Protein AF-I3Y8H4-F1 (afdb_monomer)

Foldseek 3Di:
DDDDDDDDPPDDPPPDDDDQLADPVLLVVLVVVCVVPVPDDLVRSQVVSCVVPVRRDDSVSSVVSCVVSVNDNDDDPPDPPPVVPPPLPQFLDDPQQDDDPPVAPDPLAHGPVLCVQLVVLQDDDDDPDDDDPDDSSLLVSQVSVCVVVVDDLCPRDPVGDRSVVSVVSVVVCVVVCSVVVSVLRVQLSRQVSNVHHSDDPDDDDDFDFDADDPVDDPWDQDPVVRHTGDGDPDPDPDDDDDDDDDDDDDDDDDDDDDDDDDD

InterPro domains:
  IPR009057 Homedomain-like superfamily [SSF46689] (15-70)
  IPR025161 Insertion element IS402-like domain [PF13340] (110-183)
  IPR036388 Winged helix-like DNA-binding domain superfamily [G3DSA:1.10.10.10] (13-88)

pLDDT: mean 70.43, std 20.47, range [27.31, 94.44]

Mean predicted aligned error: 20.39 Å

Nearest PDB structures (foldseek):
  1mdm-assembly1_A  TM=7.972E-01  e=1.289E+00  Homo sapiens
  1wgf-assembly1_A  TM=4.468E-01  e=1.152E+00  Mus musculus
  2co9-assembly1_A  TM=2.989E-01  e=6.970E+00  Mus musculus

Secondary structure (DSSP, 8-state):
----------S------SPPSS-HHHHHHHHHHHHH-TT--HHHHHHHHHHHH-----HHHHHHHHHHTT---PPPS---------PPPSS---GGGS--TTT-SSTTSPPHHHHHHHHHHH-----SSPPPSS-HHHHHHHHHHHHHH---GGG--TTSSPHHHHHHHHHHHHHTTHHHHHHHHHHHHHHHHTT--SS-S-----PPEEEPPTT--S-EEETTTTEEEEEPPPS---PPPP-----------------PPP-

Sequence (263 aa):
MYTSLQLSWCALMSKAGRPPKIHEAEQAVLRQIVTDRPTSTLSEIARELAARTGIEAHEATIRKSLREAGVTRLRGESGLEAQARATPRRYGYTDAHRRHDPDQSYPSCLTDAEWDLVAALFEMPGGRGQPPRVSRRSILEACCYVVRTGCAWRMLPHDFAPWQNVYKTFRRWSAAGKFEQMHDRLRGQWREREGREIAPTAAVLDAQSTRGSPQGGPSGFDAGKQVKGAQAQPGGRYLGVRVGGERGRGQSSGPRCRLGRRR

Structure (mmCIF, N/CA/C/O backbone):
data_AF-I3Y8H4-F1
#
_entry.id   AF-I3Y8H4-F1
#
loop_
_atom_site.group_PDB
_atom_site.id
_atom_site.type_symbol
_atom_site.label_atom_id
_atom_site.label_alt_id
_atom_site.label_comp_id
_atom_site.label_asym_id
_atom_site.label_entity_id
_atom_site.label_seq_id
_atom_site.pdbx_PDB_ins_code
_atom_site.Cartn_x
_atom_site.Cartn_y
_atom_site.Cartn_z
_atom_site.occupancy
_atom_site.B_iso_or_equiv
_atom_site.auth_seq_id
_atom_site.auth_comp_id
_atom_site.auth_asym_id
_atom_site.auth_atom_id
_atom_site.pdbx_PDB_model_num
ATOM 1 N N . MET A 1 1 ? -27.863 -60.086 33.616 1.00 36.88 1 MET A N 1
ATOM 2 C CA . MET A 1 1 ? -26.661 -59.949 32.762 1.00 36.88 1 MET A CA 1
ATOM 3 C C . MET A 1 1 ? -27.007 -58.902 31.706 1.00 36.88 1 MET A C 1
ATOM 5 O O . MET A 1 1 ? -27.858 -59.187 30.886 1.00 36.88 1 MET A O 1
ATOM 9 N N . TYR A 1 2 ? -26.831 -57.610 31.990 1.00 34.91 2 TYR A N 1
ATOM 10 C CA . TYR A 1 2 ? -25.668 -56.759 31.667 1.00 34.91 2 TYR A CA 1
ATOM 11 C C . TYR A 1 2 ? -25.279 -56.711 30.179 1.00 34.91 2 TYR A C 1
ATOM 13 O O . TYR A 1 2 ? -25.087 -57.752 29.563 1.00 34.91 2 TYR A O 1
ATOM 21 N N . THR A 1 3 ? -25.043 -55.477 29.707 1.00 37.41 3 THR A N 1
ATOM 22 C CA . THR A 1 3 ? -24.582 -55.010 28.375 1.00 37.41 3 THR A CA 1
ATOM 23 C C . THR A 1 3 ? -25.706 -54.901 27.325 1.00 37.41 3 THR A C 1
ATOM 25 O O . THR A 1 3 ? -26.512 -55.805 27.204 1.00 37.41 3 THR A O 1
ATOM 28 N N . SER A 1 4 ? -25.906 -53.813 26.573 1.00 41.31 4 SER A N 1
ATOM 29 C CA . SER A 1 4 ? -24.994 -52.744 26.166 1.00 41.31 4 SER A CA 1
ATOM 30 C C . SER A 1 4 ? -25.729 -51.409 25.948 1.00 41.31 4 SER A C 1
ATOM 32 O O . SER A 1 4 ? -26.805 -51.354 25.362 1.00 41.31 4 SER A O 1
ATOM 34 N N . LEU A 1 5 ? -25.087 -50.344 26.424 1.00 41.66 5 LEU A N 1
ATOM 35 C CA . LEU A 1 5 ? -25.323 -48.925 26.154 1.00 41.66 5 LEU A CA 1
ATOM 36 C C . LEU A 1 5 ? -25.027 -48.549 24.685 1.00 41.66 5 LEU A C 1
ATOM 38 O O . LEU A 1 5 ? -24.349 -49.303 23.988 1.00 41.66 5 LEU A O 1
ATOM 42 N N . GLN A 1 6 ? -25.378 -47.290 24.348 1.00 37.12 6 GLN A N 1
ATOM 43 C CA . GLN A 1 6 ? -24.697 -46.393 23.384 1.00 37.12 6 GLN A CA 1
ATOM 44 C C . GLN A 1 6 ? -25.052 -46.611 21.890 1.00 37.12 6 GLN A C 1
ATOM 46 O O . GLN A 1 6 ? -24.882 -47.696 21.368 1.00 37.12 6 GLN A O 1
ATOM 51 N N . LEU A 1 7 ? -25.553 -45.655 21.090 1.00 37.88 7 LEU A N 1
ATOM 52 C CA . LEU A 1 7 ? -25.312 -44.210 20.992 1.00 37.88 7 LEU A CA 1
ATOM 53 C C . LEU A 1 7 ? -26.429 -43.525 20.177 1.00 37.88 7 LEU A C 1
ATOM 55 O O . LEU A 1 7 ? -26.681 -43.916 19.044 1.00 37.88 7 LEU A O 1
ATOM 59 N N . SER A 1 8 ? -26.993 -42.428 20.686 1.00 35.03 8 SER A N 1
ATOM 60 C CA . SER A 1 8 ? -27.277 -41.239 19.862 1.00 35.03 8 SER A CA 1
ATOM 61 C C . SER A 1 8 ? -27.473 -40.035 20.785 1.00 35.03 8 SER A C 1
ATOM 63 O O . SER A 1 8 ? -28.574 -39.561 21.043 1.00 35.03 8 SER A O 1
ATOM 65 N N . TRP A 1 9 ? -26.362 -39.602 21.380 1.00 34.62 9 TRP A N 1
ATOM 66 C CA . TRP A 1 9 ? -26.269 -38.409 22.221 1.00 34.62 9 TRP A CA 1
ATOM 67 C C . TRP A 1 9 ? -25.268 -37.459 21.554 1.00 34.62 9 TRP A C 1
ATOM 69 O O . TRP A 1 9 ? -24.146 -37.278 22.008 1.00 34.62 9 TRP A O 1
ATOM 79 N N . CYS A 1 10 ? -25.653 -36.918 20.398 1.00 33.41 10 CYS 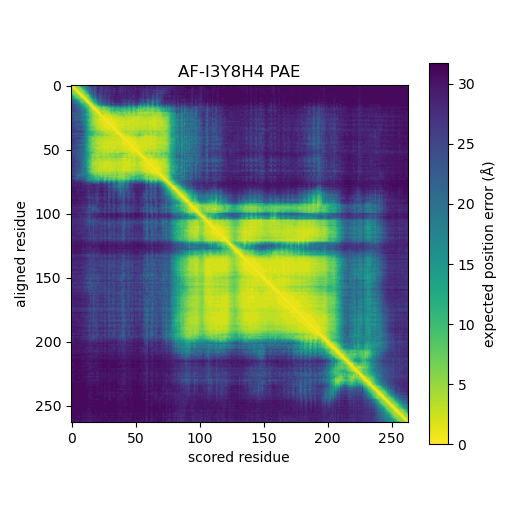A N 1
ATOM 80 C CA . CYS A 1 10 ? -24.921 -35.856 19.700 1.00 33.41 10 CYS A CA 1
ATOM 81 C C . CYS A 1 10 ? -25.870 -34.706 19.334 1.00 33.41 10 CYS A C 1
ATOM 83 O O . CYS A 1 10 ? -25.870 -34.203 18.215 1.00 33.41 10 CYS A O 1
ATOM 85 N N . ALA A 1 11 ? -26.688 -34.275 20.296 1.00 37.81 11 ALA A N 1
ATOM 86 C CA . ALA A 1 11 ? -27.376 -32.994 20.218 1.00 37.81 11 ALA A CA 1
ATOM 87 C C . ALA A 1 11 ? -26.480 -31.910 20.841 1.00 37.81 11 ALA A C 1
ATOM 89 O O . ALA A 1 11 ? -26.180 -31.954 22.030 1.00 37.81 11 ALA A O 1
ATOM 90 N N . LEU A 1 12 ? -26.020 -30.984 19.995 1.00 40.19 12 LEU A N 1
ATOM 91 C CA . LEU A 1 12 ? -25.537 -29.632 20.298 1.00 40.19 12 LEU A CA 1
ATOM 92 C C . LEU A 1 12 ? -24.974 -29.392 21.715 1.00 40.19 12 LEU A C 1
ATOM 94 O O . LEU A 1 12 ? -25.652 -28.867 22.597 1.00 40.19 12 LEU A O 1
ATOM 98 N N . MET A 1 13 ? -23.674 -29.621 21.902 1.00 35.41 13 MET A N 1
ATOM 99 C CA . MET A 1 13 ? -22.945 -28.987 23.003 1.00 35.41 13 MET A CA 1
ATOM 100 C C . MET A 1 13 ? -22.652 -27.523 22.650 1.00 35.41 13 MET A C 1
ATOM 102 O O . MET A 1 13 ? -21.548 -27.168 22.233 1.00 35.41 13 MET A O 1
ATOM 106 N N . SER A 1 14 ? -23.641 -26.644 22.816 1.00 45.19 14 SER A N 1
ATOM 107 C CA . SER A 1 14 ? -23.369 -25.219 23.020 1.00 45.19 14 SER A CA 1
ATOM 108 C C . SER A 1 14 ? -22.410 -25.096 24.204 1.00 45.19 14 SER A C 1
ATOM 110 O O . SER A 1 14 ? -22.704 -25.615 25.278 1.00 45.19 14 SER A O 1
ATOM 112 N N . LYS A 1 15 ? -21.244 -24.466 24.000 1.00 43.62 15 LYS A N 1
ATOM 113 C CA . LYS A 1 15 ? -20.215 -24.247 25.031 1.00 43.62 15 LYS A CA 1
ATOM 114 C C . LYS A 1 15 ? -20.832 -23.524 26.233 1.00 43.62 15 LYS A C 1
ATOM 116 O O . LYS A 1 15 ? -20.876 -22.296 26.267 1.00 43.62 15 LYS A O 1
ATOM 121 N N . ALA A 1 16 ? -21.322 -24.278 27.208 1.00 48.75 16 ALA A N 1
ATOM 122 C CA . ALA A 1 16 ? -21.827 -23.731 28.450 1.00 48.75 16 ALA A CA 1
ATOM 123 C C . ALA A 1 16 ? -20.619 -23.276 29.275 1.00 48.75 16 ALA A C 1
ATOM 125 O O . ALA A 1 16 ? -19.775 -24.081 29.665 1.00 48.75 16 ALA A O 1
ATOM 126 N N . GLY A 1 17 ? -20.495 -21.964 29.485 1.00 63.09 17 GLY A N 1
ATOM 127 C CA . GLY A 1 17 ? -19.575 -21.419 30.482 1.00 63.09 17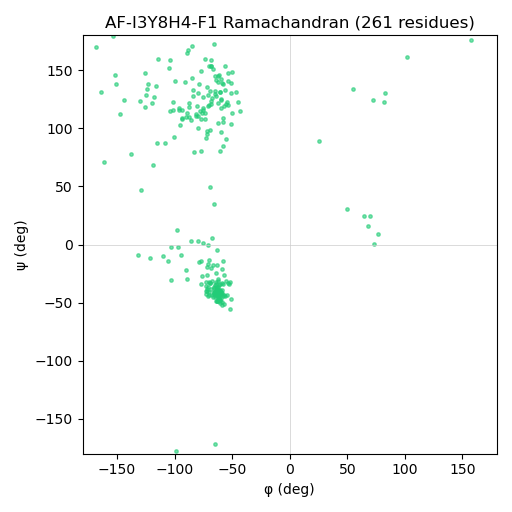 GLY A CA 1
ATOM 128 C C . GLY A 1 17 ? -19.980 -21.827 31.905 1.00 63.09 17 GLY A C 1
ATOM 129 O O . GLY A 1 17 ? -20.900 -22.619 32.100 1.00 63.09 17 GLY A O 1
ATOM 130 N N . ARG A 1 18 ? -19.313 -21.251 32.920 1.00 65.12 18 ARG A N 1
ATOM 131 C CA . ARG A 1 18 ? -19.714 -21.392 34.334 1.00 65.12 18 ARG A CA 1
ATOM 132 C C . ARG A 1 18 ? -21.234 -21.164 34.460 1.00 65.12 18 ARG A C 1
ATOM 134 O O . ARG A 1 18 ? -21.706 -20.160 33.916 1.00 65.12 18 ARG A O 1
ATOM 141 N N . PRO A 1 19 ? -21.975 -22.049 35.158 1.00 69.25 19 PRO A N 1
ATOM 142 C CA . PRO A 1 19 ? -23.423 -21.930 35.281 1.00 69.25 19 PRO A CA 1
ATOM 143 C C . PRO A 1 19 ? -23.817 -20.538 35.798 1.00 69.25 19 PRO A C 1
ATOM 145 O O . PRO A 1 19 ? -23.100 -19.968 36.633 1.00 69.25 19 PRO A O 1
ATOM 148 N N . PRO A 1 20 ? -24.905 -19.951 35.269 1.00 73.69 20 PRO A N 1
ATOM 149 C CA . PRO A 1 20 ? -25.344 -18.626 35.679 1.00 73.69 20 PRO A CA 1
ATOM 150 C C . PRO A 1 20 ? -25.707 -18.631 37.167 1.00 73.69 20 PRO A C 1
ATOM 152 O O . PRO A 1 20 ? -26.300 -19.578 37.665 1.00 73.69 20 PRO A O 1
ATOM 155 N N . LYS A 1 21 ? -25.340 -17.558 37.878 1.00 77.69 21 LYS A N 1
ATOM 156 C CA . LYS A 1 21 ? -25.636 -17.383 39.312 1.00 77.69 21 LYS A CA 1
ATOM 157 C C . LYS A 1 21 ? -27.094 -16.963 39.576 1.00 77.69 21 LYS A C 1
ATOM 159 O O . LYS A 1 21 ? -27.527 -16.981 40.716 1.00 77.69 21 LYS A O 1
ATOM 164 N N . ILE A 1 22 ? -27.811 -16.527 38.540 1.00 82.94 22 ILE A N 1
ATOM 165 C CA . ILE A 1 22 ? -29.188 -16.022 38.592 1.00 82.94 22 ILE A CA 1
ATOM 166 C C . ILE A 1 22 ? -29.985 -16.853 37.585 1.00 82.94 22 ILE A C 1
ATOM 168 O O . ILE A 1 22 ? -29.642 -16.850 36.398 1.00 82.94 22 ILE A O 1
ATOM 172 N N . HIS A 1 23 ? -30.993 -17.580 38.058 1.00 85.94 23 HIS A N 1
ATOM 173 C CA . HIS A 1 23 ? -31.890 -18.390 37.243 1.00 85.94 23 HIS A CA 1
ATOM 174 C C . HIS A 1 23 ? -33.200 -17.631 36.968 1.00 85.94 23 HIS A C 1
ATOM 176 O O . HIS A 1 23 ? -33.366 -16.458 37.308 1.00 85.94 23 HIS A O 1
ATOM 182 N N . GLU A 1 24 ? -34.129 -18.282 36.271 1.00 82.88 24 GLU A N 1
ATOM 183 C CA . GLU A 1 24 ? -35.386 -17.684 35.810 1.00 82.88 24 GLU A CA 1
ATOM 184 C C . GLU A 1 24 ? -36.270 -17.173 36.966 1.00 82.88 24 GLU A C 1
ATOM 186 O O . GLU A 1 24 ? -36.903 -16.122 36.849 1.00 82.88 24 GLU A O 1
ATOM 191 N N . ALA A 1 25 ? -36.245 -17.854 38.117 1.00 83.12 25 ALA A N 1
ATOM 192 C CA . ALA A 1 25 ? -36.973 -17.436 39.314 1.00 83.12 25 ALA A CA 1
ATOM 193 C C . ALA A 1 25 ? -36.457 -16.091 39.856 1.00 83.12 25 ALA A C 1
ATOM 195 O O . ALA A 1 25 ? -37.238 -15.192 40.171 1.00 83.12 25 ALA A O 1
ATOM 196 N N . GLU A 1 26 ? -35.140 -15.900 39.906 1.00 83.94 26 GLU A N 1
ATOM 197 C CA . GLU A 1 26 ? -34.534 -14.658 40.387 1.00 83.94 26 GLU A CA 1
ATOM 198 C C . GLU A 1 26 ? -34.621 -13.537 39.344 1.00 83.94 26 GLU A C 1
ATOM 200 O O . GLU A 1 26 ? -34.709 -12.359 39.699 1.00 83.94 26 GLU A O 1
ATOM 205 N N . GLN A 1 27 ? -34.678 -13.883 38.054 1.00 84.12 27 GLN A N 1
ATOM 206 C CA . GLN A 1 27 ? -34.993 -12.926 36.990 1.00 84.12 27 GLN A CA 1
ATOM 207 C C . GLN A 1 27 ? -36.408 -12.346 37.141 1.00 84.12 27 GLN A C 1
ATOM 209 O O . GLN A 1 27 ? -36.599 -11.151 36.897 1.00 84.12 27 GLN A O 1
ATOM 214 N N . ALA A 1 28 ? -37.389 -13.139 37.587 1.00 85.06 28 ALA A N 1
ATOM 215 C CA . ALA A 1 28 ? -38.735 -12.643 37.881 1.00 85.06 28 ALA A CA 1
ATOM 216 C C . ALA A 1 28 ? -38.735 -11.640 39.051 1.00 85.06 28 ALA A C 1
ATOM 218 O O . ALA A 1 28 ? -39.347 -10.574 38.949 1.00 85.06 28 ALA A O 1
ATOM 219 N N . VAL A 1 29 ? -37.967 -11.919 40.111 1.00 86.06 29 VAL A N 1
ATOM 220 C CA . VAL A 1 29 ? -37.783 -10.993 41.246 1.00 86.06 29 VAL A CA 1
ATOM 221 C C . VAL A 1 29 ? -37.107 -9.696 40.794 1.00 86.06 29 VAL A C 1
ATOM 223 O O . VAL A 1 29 ? -37.535 -8.608 41.179 1.00 86.06 29 VAL A O 1
ATOM 226 N N . LEU A 1 30 ? -36.096 -9.782 39.923 1.00 85.69 30 LEU A N 1
ATOM 227 C CA . LEU A 1 30 ? -35.450 -8.605 39.334 1.00 85.69 30 LEU A CA 1
ATOM 228 C C . LEU A 1 30 ? -36.425 -7.745 38.521 1.00 85.69 30 LEU A C 1
ATOM 230 O O . LEU A 1 30 ? -36.407 -6.521 38.659 1.00 85.69 30 LEU A O 1
ATOM 234 N N . ARG A 1 31 ? -37.290 -8.359 37.702 1.00 85.88 31 ARG A N 1
ATOM 235 C CA . ARG A 1 31 ? -38.337 -7.629 36.963 1.00 85.88 31 ARG A CA 1
ATOM 236 C C . ARG A 1 31 ? -39.287 -6.905 37.913 1.00 85.88 31 ARG A C 1
ATOM 238 O O . ARG A 1 31 ? -39.613 -5.746 37.665 1.00 85.88 31 ARG A O 1
ATOM 245 N N . GLN A 1 32 ? -39.689 -7.557 39.001 1.00 87.38 32 GLN A N 1
ATOM 246 C CA . GLN A 1 32 ? -40.579 -6.961 39.994 1.00 87.38 32 GLN A CA 1
ATOM 247 C C . GLN A 1 32 ? -39.931 -5.748 40.676 1.00 87.38 32 GLN A C 1
ATOM 249 O O . GLN A 1 32 ? -40.518 -4.673 40.675 1.00 87.38 32 GLN A O 1
ATOM 254 N N . ILE A 1 33 ? -38.685 -5.874 41.150 1.00 86.19 33 ILE A N 1
ATOM 255 C CA . ILE A 1 33 ? -37.948 -4.768 41.792 1.00 86.19 33 ILE A CA 1
ATOM 256 C C . ILE A 1 33 ? -37.837 -3.556 40.857 1.00 86.19 33 ILE A C 1
ATOM 258 O O . ILE A 1 33 ? -38.033 -2.420 41.289 1.00 86.19 33 ILE A O 1
ATOM 262 N N . VAL A 1 34 ? -37.536 -3.786 39.574 1.00 86.75 34 VAL A N 1
ATOM 263 C CA . VAL A 1 34 ? -37.422 -2.699 38.590 1.00 86.75 34 VAL A CA 1
ATOM 264 C C . VAL A 1 34 ? -38.781 -2.075 38.262 1.00 86.75 34 VAL A C 1
ATOM 266 O O . VAL A 1 34 ? -38.845 -0.874 38.017 1.00 86.75 34 VAL A O 1
ATOM 269 N N . THR A 1 35 ? -39.863 -2.855 38.289 1.00 85.38 35 THR A N 1
ATOM 270 C CA . THR A 1 35 ? -41.226 -2.339 38.074 1.00 85.38 35 THR A CA 1
ATOM 271 C C . THR A 1 35 ? -41.685 -1.484 39.257 1.00 85.38 35 THR A C 1
ATOM 273 O O . THR A 1 35 ? -42.242 -0.410 39.051 1.00 85.38 35 THR A O 1
ATOM 276 N N . ASP A 1 36 ? -41.384 -1.913 40.486 1.00 84.62 36 ASP A N 1
ATOM 277 C CA . ASP A 1 36 ? -41.735 -1.189 41.713 1.00 84.62 36 ASP A CA 1
ATOM 278 C C . ASP A 1 36 ? -40.926 0.113 41.866 1.00 84.62 36 ASP A C 1
ATOM 280 O O . ASP A 1 36 ? -41.410 1.099 42.425 1.00 84.62 36 ASP A O 1
ATOM 284 N N . ARG A 1 37 ? -39.669 0.120 41.397 1.00 82.94 37 ARG A N 1
ATOM 285 C CA . ARG A 1 37 ? -38.728 1.245 41.536 1.00 82.94 37 ARG A CA 1
ATOM 286 C C . ARG A 1 37 ? -37.945 1.485 40.236 1.00 82.94 37 ARG A C 1
ATOM 288 O O . ARG A 1 37 ? -36.758 1.156 40.150 1.00 82.94 37 ARG A O 1
ATOM 295 N N . PRO A 1 38 ? -38.561 2.120 39.224 1.00 79.62 38 PRO A N 1
ATOM 296 C CA . PRO A 1 38 ? -37.956 2.271 37.897 1.00 79.62 38 PRO A CA 1
ATOM 297 C C . PRO A 1 38 ? -36.711 3.174 37.868 1.00 79.62 38 PRO A C 1
ATOM 299 O O . PRO A 1 38 ? -35.925 3.122 36.921 1.00 79.62 38 PRO A O 1
ATOM 302 N N . THR A 1 39 ? -36.502 3.999 38.898 1.00 79.12 39 THR A N 1
ATOM 303 C CA . THR A 1 39 ? -35.367 4.929 39.010 1.00 79.12 39 THR A CA 1
ATOM 304 C C . THR A 1 39 ? -34.205 4.398 39.853 1.00 79.12 39 THR A C 1
ATOM 306 O O . THR A 1 39 ? -33.179 5.077 39.940 1.00 79.12 39 THR A O 1
ATOM 309 N N . SER A 1 40 ? -34.323 3.201 40.440 1.00 82.06 40 SER A N 1
ATOM 310 C CA . SER A 1 40 ? -33.289 2.644 41.318 1.00 82.06 40 SER A CA 1
ATOM 311 C C . SER 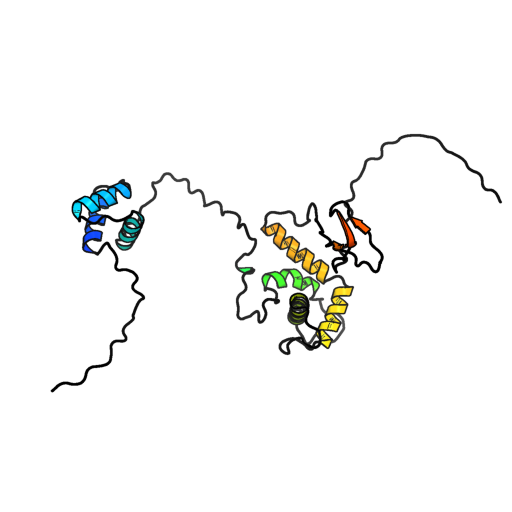A 1 40 ? -31.953 2.414 40.611 1.00 82.06 40 SER A C 1
ATOM 313 O O . SER A 1 40 ? -31.872 2.057 39.429 1.00 82.06 40 SER A O 1
ATOM 315 N N . THR A 1 41 ? -30.868 2.614 41.357 1.00 87.38 41 THR A N 1
ATOM 316 C CA . THR A 1 41 ? -29.511 2.341 40.868 1.00 87.38 41 THR A CA 1
ATOM 317 C C . THR A 1 41 ? -29.237 0.831 40.800 1.00 87.38 41 THR A C 1
ATOM 319 O O . THR A 1 41 ? -29.909 0.023 41.437 1.00 87.38 41 THR A O 1
ATOM 322 N N . LEU A 1 42 ? -28.237 0.405 40.015 1.00 86.06 42 LEU A N 1
ATOM 323 C CA . LEU A 1 42 ? -27.898 -1.025 39.894 1.00 86.06 42 LEU A CA 1
ATOM 324 C C . LEU A 1 42 ? -27.442 -1.638 41.227 1.00 86.06 42 LEU A C 1
ATOM 326 O O . LEU A 1 42 ? -27.696 -2.816 41.467 1.00 86.06 42 LEU A O 1
ATOM 330 N N . SER A 1 43 ? -26.796 -0.848 42.086 1.00 85.00 43 SER A N 1
ATOM 331 C CA . SER A 1 43 ? -26.362 -1.261 43.420 1.00 85.00 43 SER A CA 1
ATOM 332 C C . SER A 1 43 ? -27.534 -1.403 44.396 1.00 85.00 43 SER A C 1
ATOM 334 O O . SER A 1 43 ? -27.540 -2.327 45.208 1.00 85.00 43 SER A O 1
ATOM 336 N N . GLU A 1 44 ? -28.557 -0.550 44.292 1.00 84.88 44 GLU A N 1
ATOM 337 C CA . GLU A 1 44 ? -29.818 -0.698 45.034 1.00 84.88 44 GLU A CA 1
ATOM 338 C C . GLU A 1 44 ? -30.579 -1.952 44.603 1.00 84.88 44 GLU A C 1
ATOM 340 O O . GLU A 1 44 ? -30.997 -2.732 45.456 1.00 84.88 44 GLU A O 1
ATOM 345 N N . ILE A 1 45 ? -30.690 -2.195 43.292 1.00 86.31 45 ILE A N 1
ATOM 346 C CA . ILE A 1 45 ? -31.328 -3.405 42.752 1.00 86.31 45 ILE A CA 1
ATOM 347 C C . ILE A 1 45 ? -30.574 -4.661 43.215 1.00 86.31 45 ILE A C 1
ATOM 349 O O . ILE A 1 45 ? -31.198 -5.645 43.603 1.00 86.31 45 ILE A O 1
ATOM 353 N N . ALA A 1 46 ? -29.237 -4.631 43.218 1.00 87.06 46 ALA A N 1
ATOM 354 C CA . ALA A 1 46 ? -28.419 -5.746 43.697 1.00 87.06 46 ALA A CA 1
ATOM 355 C C . ALA A 1 46 ? -28.626 -6.023 45.195 1.00 87.06 46 ALA A C 1
ATOM 357 O O . ALA A 1 46 ? -28.735 -7.181 45.597 1.00 87.06 46 ALA A O 1
ATOM 358 N N . ARG A 1 47 ? -28.716 -4.969 46.018 1.00 87.31 47 ARG A N 1
ATOM 359 C CA . ARG A 1 47 ? -28.969 -5.085 47.462 1.00 87.31 47 ARG A CA 1
ATOM 360 C C . ARG A 1 47 ? -30.358 -5.651 47.747 1.00 87.31 47 ARG A C 1
ATOM 362 O O . ARG A 1 47 ? -30.501 -6.514 48.605 1.00 87.31 47 ARG A O 1
ATOM 369 N N . GLU A 1 48 ? -31.362 -5.195 47.007 1.00 86.06 48 GLU A N 1
ATOM 370 C CA . GLU A 1 48 ? -32.740 -5.673 47.135 1.00 86.06 48 GLU A CA 1
ATOM 371 C C . GLU A 1 48 ? -32.876 -7.133 46.666 1.00 86.06 48 GLU A C 1
ATOM 373 O O . GLU A 1 48 ? -33.557 -7.928 47.312 1.00 86.06 48 GLU A O 1
ATOM 378 N N . LEU A 1 49 ? -32.171 -7.528 45.597 1.00 87.81 49 LEU A N 1
ATOM 379 C CA . LEU A 1 49 ? -32.109 -8.929 45.173 1.00 87.81 49 LEU A CA 1
ATOM 380 C C . LEU A 1 49 ? -31.489 -9.810 46.265 1.00 87.81 49 LEU A C 1
ATOM 382 O O . LEU A 1 49 ? -32.047 -10.861 46.590 1.00 87.81 49 LEU A O 1
ATOM 386 N N . ALA A 1 50 ? -30.367 -9.376 46.845 1.00 88.50 50 ALA A N 1
ATOM 387 C CA . ALA A 1 50 ? -29.704 -10.098 47.925 1.00 88.50 50 ALA A CA 1
ATOM 388 C C . ALA A 1 50 ? -30.615 -10.227 49.157 1.00 88.50 50 ALA A C 1
ATOM 390 O O . ALA A 1 50 ? -30.682 -11.299 49.750 1.00 88.50 50 ALA A O 1
ATOM 391 N N . ALA A 1 51 ? -31.387 -9.188 49.489 1.00 87.88 51 ALA A N 1
ATOM 392 C CA . ALA A 1 51 ? -32.344 -9.227 50.594 1.00 87.88 51 ALA A CA 1
ATOM 393 C C . ALA A 1 51 ? -33.495 -10.228 50.372 1.00 87.88 51 ALA A C 1
ATOM 395 O O . ALA A 1 51 ? -33.952 -10.850 51.327 1.00 87.88 51 ALA A O 1
ATOM 396 N N . ARG A 1 52 ? -33.961 -10.401 49.127 1.00 87.06 52 ARG A N 1
ATOM 397 C CA . ARG A 1 52 ? -35.105 -11.278 48.806 1.00 87.06 52 ARG A CA 1
ATOM 398 C C . ARG A 1 52 ? -34.725 -12.727 48.499 1.00 87.06 52 ARG A C 1
ATOM 400 O O . ARG A 1 52 ? -35.535 -13.619 48.715 1.00 87.06 52 ARG A O 1
ATOM 407 N N . THR A 1 53 ? -33.527 -12.960 47.966 1.00 85.81 53 THR A N 1
ATOM 408 C CA . THR A 1 53 ? -33.101 -14.282 47.460 1.00 85.81 53 THR A CA 1
ATOM 409 C C . THR A 1 53 ? -31.852 -14.829 48.152 1.00 85.81 53 THR A C 1
ATOM 411 O O . THR A 1 53 ? -31.501 -15.987 47.953 1.00 85.81 53 THR A O 1
ATOM 414 N N . GLY A 1 54 ? -31.149 -14.009 48.941 1.00 86.12 54 GLY A N 1
ATOM 415 C CA . GLY A 1 54 ? -29.859 -14.360 49.545 1.00 86.12 54 GLY A CA 1
ATOM 416 C C . GLY A 1 54 ? -28.684 -14.387 48.558 1.00 86.12 54 GLY A C 1
ATOM 417 O O . GLY A 1 54 ? -27.555 -14.672 48.956 1.00 86.12 54 GLY A O 1
ATOM 418 N N . ILE A 1 55 ? -28.908 -14.095 47.271 1.00 84.50 55 ILE A N 1
ATOM 419 C CA . ILE A 1 55 ? -27.867 -14.160 46.241 1.00 84.50 55 ILE A CA 1
ATOM 420 C C . ILE A 1 55 ? -27.161 -12.812 46.107 1.00 84.50 55 ILE A C 1
ATOM 422 O O . ILE A 1 55 ? -27.685 -11.857 45.535 1.00 84.50 55 ILE A O 1
ATOM 426 N N . GLU A 1 56 ? -25.904 -12.761 46.542 1.00 86.00 56 GLU A N 1
ATOM 427 C CA . GLU A 1 56 ? -25.034 -11.613 46.283 1.00 86.00 56 GLU A CA 1
ATOM 428 C C . GLU A 1 56 ? -24.466 -11.667 44.860 1.00 86.00 56 GLU A C 1
ATOM 430 O O . GLU A 1 56 ? -23.633 -12.519 44.527 1.00 86.00 56 GLU A O 1
ATOM 435 N N . ALA A 1 57 ? -24.891 -10.757 43.988 1.00 85.12 57 ALA A N 1
ATOM 436 C CA . ALA A 1 57 ? -24.408 -10.677 42.613 1.00 85.12 57 ALA A CA 1
ATOM 437 C C . ALA A 1 57 ? -23.829 -9.293 42.300 1.00 85.12 57 ALA A C 1
ATOM 439 O O . ALA A 1 57 ? -24.389 -8.261 42.654 1.00 85.12 57 ALA A O 1
ATOM 440 N N . HIS A 1 58 ? -22.701 -9.279 41.586 1.00 87.44 58 HIS A N 1
ATOM 441 C CA . HIS A 1 58 ? -22.077 -8.048 41.111 1.00 87.44 58 HIS A CA 1
ATOM 442 C C . HIS A 1 58 ? -22.964 -7.346 40.068 1.00 87.44 58 HIS A C 1
ATOM 444 O O . HIS A 1 58 ? -23.654 -8.005 39.283 1.00 87.44 58 HIS A O 1
ATOM 450 N N . GLU A 1 59 ? -22.884 -6.015 39.978 1.00 84.12 59 GLU A N 1
ATOM 451 C CA . GLU A 1 59 ? -23.721 -5.194 39.086 1.00 84.12 59 GLU A CA 1
ATOM 452 C C . GLU A 1 59 ? -23.679 -5.632 37.614 1.00 84.12 59 GLU A C 1
ATOM 454 O O . GLU A 1 59 ? -24.668 -5.531 36.889 1.00 84.12 59 GLU A O 1
ATOM 459 N N . ALA A 1 60 ? -22.535 -6.144 37.152 1.00 84.94 60 ALA A N 1
ATOM 460 C CA . ALA A 1 60 ? -22.385 -6.674 35.796 1.00 84.94 60 ALA A CA 1
ATOM 461 C C . ALA A 1 60 ? -23.286 -7.899 35.539 1.00 84.94 60 ALA A C 1
ATOM 463 O O . ALA A 1 60 ? -23.867 -8.019 34.458 1.00 84.94 60 ALA A O 1
ATOM 464 N N . THR A 1 61 ? -23.441 -8.773 36.537 1.00 86.12 61 THR A N 1
ATOM 465 C CA . THR A 1 61 ? -24.305 -9.961 36.485 1.00 86.12 61 THR A CA 1
ATOM 466 C C . THR A 1 61 ? -25.779 -9.567 36.538 1.00 86.12 61 THR A C 1
ATOM 468 O O . THR A 1 61 ? -26.576 -10.093 35.762 1.00 86.12 61 THR A O 1
ATOM 471 N N . ILE A 1 62 ? -26.131 -8.581 37.371 1.00 85.69 62 ILE A N 1
ATOM 472 C CA . ILE A 1 62 ? -27.485 -8.001 37.432 1.00 85.69 62 ILE A CA 1
ATOM 473 C C . ILE A 1 62 ? -27.862 -7.387 36.084 1.00 85.69 62 ILE A C 1
ATOM 475 O O . ILE A 1 62 ? -28.915 -7.683 35.530 1.00 85.69 62 ILE A O 1
ATOM 479 N N . ARG A 1 63 ? -26.963 -6.591 35.494 1.00 86.94 63 ARG A N 1
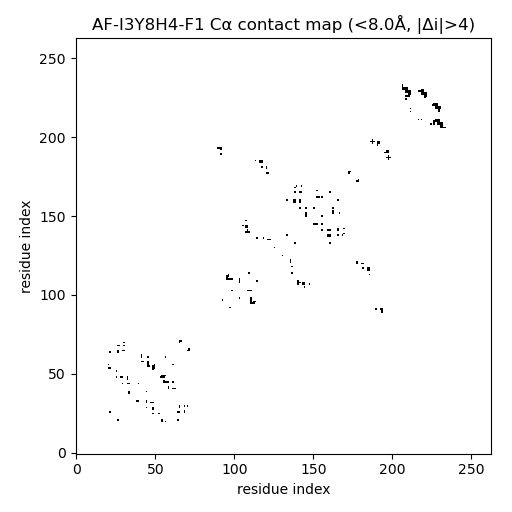ATOM 480 C CA . ARG A 1 63 ? -27.177 -5.960 34.185 1.00 86.94 63 ARG A CA 1
ATOM 481 C C . ARG A 1 63 ? -27.378 -6.985 33.072 1.00 86.94 63 ARG A C 1
ATOM 483 O O . ARG A 1 63 ? -28.212 -6.766 32.200 1.00 86.94 63 ARG A O 1
ATOM 490 N N . LYS A 1 64 ? -26.604 -8.074 33.077 1.00 86.19 64 LYS A N 1
ATOM 491 C CA . LYS A 1 64 ? -26.771 -9.173 32.119 1.00 86.19 64 LYS A CA 1
ATOM 492 C C . LYS A 1 64 ? -28.137 -9.847 32.295 1.00 86.19 64 LYS A C 1
ATOM 494 O O . LYS A 1 64 ? -28.866 -9.970 31.319 1.00 86.19 64 LYS A O 1
ATOM 499 N N . SER A 1 65 ? -28.501 -10.176 33.532 1.00 84.06 65 SER A N 1
ATOM 500 C CA . SER A 1 65 ? -29.762 -10.859 33.855 1.00 84.06 65 SER A CA 1
ATOM 501 C C . SER A 1 65 ? -30.989 -9.995 33.543 1.00 84.06 65 SER A C 1
ATOM 503 O O . SER A 1 65 ? -31.980 -10.500 33.038 1.00 84.06 65 SER A O 1
ATOM 505 N N . LEU A 1 66 ? -30.913 -8.674 33.749 1.00 85.62 66 LEU A N 1
ATOM 506 C CA . LEU A 1 66 ? -31.969 -7.734 33.354 1.00 85.62 66 LEU A CA 1
ATOM 507 C C . LEU A 1 66 ? -32.165 -7.675 31.830 1.00 85.62 66 LEU A C 1
ATOM 509 O O . LEU A 1 66 ? -33.302 -7.597 31.373 1.00 85.62 66 LEU A O 1
ATOM 513 N N . ARG A 1 67 ? -31.085 -7.766 31.037 1.00 84.12 67 ARG A N 1
ATOM 514 C CA . ARG A 1 67 ? -31.193 -7.855 29.567 1.00 84.12 67 ARG A CA 1
ATOM 515 C C . ARG A 1 67 ? -31.819 -9.169 29.119 1.00 84.12 67 ARG A C 1
ATOM 517 O O . ARG A 1 67 ? -32.664 -9.148 28.236 1.00 84.12 67 ARG A O 1
ATOM 524 N N . GLU A 1 68 ? -31.413 -10.287 29.719 1.00 81.44 68 GLU A N 1
ATOM 525 C CA . GLU A 1 68 ? -32.014 -11.606 29.461 1.00 81.44 68 GLU A CA 1
ATOM 526 C C . GLU A 1 68 ? -33.500 -11.614 29.850 1.00 81.44 68 GLU A C 1
ATOM 528 O O . GLU A 1 68 ? -34.332 -12.166 29.137 1.00 81.44 68 GLU A O 1
ATOM 533 N N . ALA A 1 69 ? -33.852 -10.875 30.903 1.00 77.81 69 ALA A N 1
ATOM 534 C CA . ALA A 1 69 ? -35.223 -10.631 31.317 1.00 77.81 69 ALA A CA 1
ATOM 535 C C . ALA A 1 69 ? -35.978 -9.609 30.431 1.00 77.81 69 ALA A C 1
ATOM 537 O O . ALA A 1 69 ? -37.142 -9.326 30.711 1.00 77.81 69 ALA A O 1
ATOM 538 N N . GLY A 1 70 ? -35.374 -9.063 29.370 1.00 77.75 70 GLY A N 1
ATOM 539 C CA . GLY A 1 70 ? -36.018 -8.120 28.443 1.00 77.75 70 GLY A CA 1
ATOM 540 C C . GLY A 1 70 ? -36.169 -6.687 28.972 1.00 77.75 70 GLY A C 1
ATOM 541 O O . GLY A 1 70 ? -36.818 -5.860 28.335 1.00 77.75 70 GLY A O 1
ATOM 542 N N . VAL A 1 71 ? -35.568 -6.362 30.118 1.00 76.44 71 VAL A N 1
ATOM 543 C CA . VAL A 1 71 ? -35.643 -5.033 30.733 1.00 76.44 71 VAL A CA 1
ATOM 544 C C . VAL A 1 71 ? -34.526 -4.152 30.176 1.00 76.44 71 VAL A C 1
ATOM 546 O O . VAL A 1 71 ? -33.343 -4.338 30.474 1.00 76.44 71 VAL A O 1
ATOM 549 N N . THR A 1 72 ? -34.902 -3.163 29.366 1.00 75.00 72 THR A N 1
ATOM 550 C CA . THR A 1 72 ? -33.964 -2.190 28.792 1.00 75.00 72 THR A CA 1
ATOM 551 C C . THR A 1 72 ? -34.039 -0.878 29.562 1.00 75.00 72 THR A C 1
ATOM 553 O O . THR A 1 72 ? -35.094 -0.259 29.650 1.00 75.00 72 THR A O 1
ATOM 556 N N . ARG A 1 73 ? -32.906 -0.425 30.113 1.00 68.38 73 ARG A N 1
ATOM 557 C CA . ARG A 1 73 ? -32.823 0.886 30.768 1.00 68.38 73 ARG A CA 1
ATOM 558 C C . ARG A 1 73 ? -32.839 1.979 29.702 1.00 68.38 73 ARG A C 1
ATOM 560 O O . ARG A 1 73 ? -31.838 2.172 29.013 1.00 68.38 73 ARG A O 1
ATOM 567 N N . LEU A 1 74 ? -33.945 2.706 29.606 1.00 67.75 74 LEU A N 1
ATOM 568 C CA . LEU A 1 74 ? -34.010 3.946 28.843 1.00 67.75 74 LEU A CA 1
ATOM 569 C C . LEU A 1 74 ? -33.206 5.005 29.607 1.00 67.75 74 LEU A C 1
ATOM 571 O O . LEU A 1 74 ? -33.446 5.268 30.787 1.00 67.75 74 LEU A O 1
ATOM 575 N N . ARG A 1 75 ? -32.162 5.542 28.971 1.00 53.38 75 ARG A N 1
ATOM 576 C CA . ARG A 1 75 ? -31.419 6.689 29.507 1.00 53.38 75 ARG A CA 1
ATOM 577 C C . ARG A 1 75 ? -32.400 7.866 29.508 1.00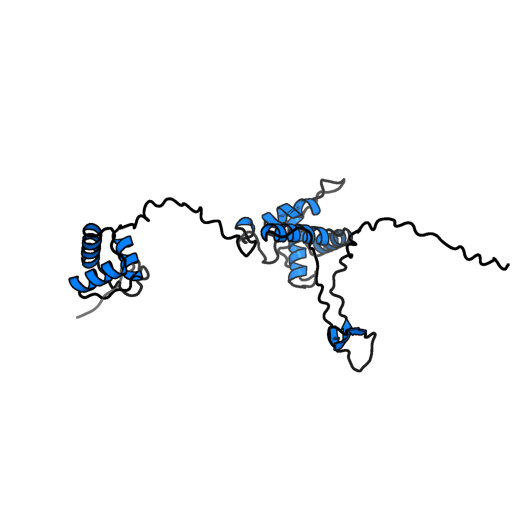 53.38 75 ARG A C 1
ATOM 579 O O . ARG A 1 75 ? -33.046 8.076 28.491 1.00 53.38 75 ARG A O 1
ATOM 586 N N . GLY A 1 76 ? -32.537 8.565 30.638 1.00 52.62 76 GLY A N 1
ATOM 587 C CA . GLY A 1 76 ? -33.500 9.660 30.782 1.00 52.62 76 GLY A CA 1
ATOM 588 C C . GLY A 1 76 ? -33.418 10.676 29.642 1.00 52.62 76 GLY A C 1
ATOM 589 O O . GLY A 1 76 ? -32.340 10.912 29.098 1.00 52.62 76 GLY A O 1
ATOM 590 N N . GLU A 1 77 ? -34.567 11.265 29.315 1.00 48.12 77 GLU A N 1
ATOM 591 C CA . GLU A 1 77 ? -34.808 12.250 28.252 1.00 48.12 77 GLU A CA 1
ATOM 592 C C . GLU A 1 77 ? -34.103 13.608 28.465 1.00 48.12 77 GLU A C 1
ATOM 594 O O . GLU A 1 77 ? -34.610 14.658 28.083 1.00 48.12 77 GLU A O 1
ATOM 599 N N . SER A 1 78 ? -32.899 13.640 29.038 1.00 48.56 78 SER A N 1
ATOM 600 C CA . SER A 1 78 ? -31.990 14.772 28.857 1.00 48.56 78 SER A CA 1
ATOM 601 C C . SER A 1 78 ? -31.248 14.578 27.538 1.00 48.56 78 SER A C 1
ATOM 603 O O . SER A 1 78 ? -30.111 14.104 27.477 1.00 48.56 78 SER A O 1
ATOM 605 N N . GLY A 1 79 ? -31.964 14.922 26.465 1.00 45.47 79 GLY A N 1
ATOM 606 C CA . GLY A 1 79 ? -31.488 14.980 25.091 1.00 45.47 79 GLY A CA 1
ATOM 607 C C . GLY A 1 79 ? -30.304 15.929 24.935 1.00 45.47 79 GLY A C 1
ATOM 608 O O . GLY A 1 79 ? -30.438 17.076 24.535 1.00 45.47 79 GLY A O 1
ATOM 609 N N . LEU A 1 80 ? -29.117 15.414 25.204 1.00 43.22 80 LEU A N 1
ATOM 610 C CA . LEU A 1 80 ? -27.961 15.686 24.377 1.00 43.22 80 LEU A CA 1
ATOM 611 C C . LEU A 1 80 ? -27.598 14.336 23.780 1.00 43.22 80 LEU A C 1
ATOM 613 O O . LEU A 1 80 ? -26.779 13.591 24.325 1.00 43.22 80 LEU A O 1
ATOM 617 N N . GLU A 1 81 ? -28.213 14.014 22.641 1.00 38.22 81 GLU A N 1
ATOM 618 C CA . GLU A 1 81 ? -27.508 13.216 21.647 1.00 38.22 81 GLU A CA 1
ATOM 619 C C . GLU A 1 81 ? -26.275 14.028 21.252 1.00 38.22 81 GLU A C 1
ATOM 621 O O . GLU A 1 81 ? -26.227 14.712 20.236 1.00 38.22 81 GLU A O 1
ATOM 626 N N . ALA A 1 82 ? -25.237 13.961 22.083 1.00 45.84 82 ALA A N 1
ATOM 627 C CA . ALA A 1 82 ? -23.905 14.034 21.552 1.00 45.84 82 ALA A CA 1
ATOM 628 C C . ALA A 1 82 ? -23.848 12.838 20.607 1.00 45.84 82 ALA A C 1
ATOM 630 O O . ALA A 1 82 ? -23.643 11.710 21.070 1.00 45.84 82 ALA A O 1
ATOM 631 N N . GLN A 1 83 ? -24.089 13.064 19.303 1.00 49.56 83 GLN A N 1
ATOM 632 C CA . GLN A 1 83 ? -23.597 12.142 18.288 1.00 49.56 83 GLN A CA 1
ATOM 633 C C . GLN A 1 83 ? -22.189 11.832 18.750 1.00 49.56 83 GLN A C 1
ATOM 635 O O . GLN A 1 83 ? -21.405 12.772 18.912 1.00 49.56 83 GLN A O 1
ATOM 640 N N . ALA A 1 84 ? -21.931 10.572 19.120 1.00 46.38 84 ALA A N 1
ATOM 641 C CA . ALA A 1 84 ? -20.647 10.173 19.658 1.00 46.38 84 ALA A CA 1
ATOM 642 C C . ALA A 1 84 ? -19.631 10.693 18.654 1.00 46.38 84 ALA A C 1
ATOM 644 O O . ALA A 1 84 ? -19.585 10.191 17.531 1.00 46.38 84 ALA A O 1
ATOM 645 N N . ARG A 1 85 ? -18.952 11.796 19.001 1.00 49.28 85 ARG A N 1
ATOM 646 C CA . ARG A 1 85 ? -18.100 12.512 18.063 1.00 49.28 85 ARG A CA 1
ATOM 647 C C . ARG A 1 85 ? -17.058 11.485 17.725 1.00 49.28 85 ARG A C 1
ATOM 649 O O . ARG A 1 85 ? -16.285 11.141 18.618 1.00 49.28 85 ARG A O 1
ATOM 656 N N . ALA A 1 86 ? -17.169 10.906 16.527 1.00 58.91 86 ALA A N 1
ATOM 657 C CA . ALA A 1 86 ? -16.437 9.707 16.176 1.00 58.91 86 ALA A CA 1
ATOM 658 C C . ALA A 1 86 ? -14.991 9.996 16.538 1.00 58.91 86 ALA A C 1
ATOM 660 O O . ALA A 1 86 ? -14.408 10.948 16.014 1.00 58.91 86 ALA A O 1
ATOM 661 N N . THR A 1 87 ? -14.470 9.288 17.541 1.00 56.66 87 THR A N 1
ATOM 662 C CA . THR A 1 87 ? -13.099 9.507 17.972 1.00 56.66 87 THR A CA 1
ATOM 663 C C . THR A 1 87 ? -12.274 9.266 16.721 1.00 56.66 87 THR A C 1
ATOM 665 O O . THR A 1 87 ? -12.405 8.181 16.141 1.00 56.66 87 THR A O 1
ATOM 668 N N . PRO A 1 88 ? -11.520 10.269 16.228 1.00 57.16 88 PRO A N 1
ATOM 669 C CA . PRO A 1 88 ? -10.781 10.101 14.993 1.00 57.16 88 PRO A CA 1
ATOM 670 C C . PRO A 1 88 ? -9.921 8.865 15.195 1.00 57.16 88 PRO A C 1
ATOM 672 O O . PRO A 1 88 ? -9.192 8.762 16.189 1.00 57.16 88 PRO A O 1
ATOM 675 N N . ARG A 1 89 ? -10.118 7.859 14.335 1.00 56.72 89 ARG A N 1
ATOM 676 C CA . ARG A 1 89 ? -9.398 6.598 14.464 1.00 56.72 89 ARG A CA 1
ATOM 677 C C . ARG A 1 89 ? -7.919 6.951 14.520 1.00 56.72 89 ARG A C 1
ATOM 679 O O . ARG A 1 89 ? -7.385 7.533 13.586 1.00 56.72 89 ARG A O 1
ATOM 686 N N . ARG A 1 90 ? -7.259 6.580 15.621 1.00 53.03 90 ARG A N 1
ATOM 687 C CA . ARG A 1 90 ? -5.822 6.819 15.846 1.00 53.03 90 ARG A CA 1
ATOM 688 C C . ARG A 1 90 ? -4.944 6.187 14.754 1.00 53.03 90 ARG A C 1
ATOM 690 O O . ARG A 1 90 ? -3.759 6.475 14.674 1.00 53.03 90 ARG A O 1
ATOM 697 N N . TYR A 1 91 ? -5.527 5.300 13.953 1.00 58.84 91 TYR A N 1
ATOM 698 C CA . TYR A 1 91 ? -4.888 4.525 12.910 1.00 58.84 91 TYR A CA 1
ATOM 699 C C . TYR A 1 91 ? -5.709 4.659 11.622 1.00 58.84 91 TYR A C 1
ATOM 701 O O . TYR A 1 91 ? -6.904 4.357 11.622 1.00 58.84 91 TYR A O 1
ATOM 709 N N . GLY A 1 92 ? -5.079 5.110 10.536 1.00 60.91 92 GLY A N 1
ATOM 710 C CA . GLY A 1 92 ? -5.731 5.438 9.262 1.00 60.91 92 GLY A CA 1
ATOM 711 C C . GLY A 1 92 ? -6.318 4.257 8.475 1.00 60.91 92 GLY A C 1
ATOM 712 O O . GLY A 1 92 ? -6.797 4.459 7.365 1.00 60.91 92 GLY A O 1
ATOM 713 N N . TYR A 1 93 ? -6.318 3.028 9.001 1.00 66.38 93 TYR A N 1
ATOM 714 C CA . TYR A 1 93 ? -6.881 1.879 8.286 1.00 66.38 93 TYR A CA 1
ATOM 715 C C . TYR A 1 93 ? -8.416 1.903 8.351 1.00 66.38 93 TYR A C 1
ATOM 717 O O . TYR A 1 93 ? -9.031 1.661 9.396 1.00 66.38 93 TYR A O 1
ATOM 725 N N . THR A 1 94 ? -9.051 2.220 7.220 1.00 73.38 94 THR A N 1
ATOM 726 C CA . THR A 1 94 ? -10.489 1.986 7.008 1.00 73.38 94 THR A CA 1
ATOM 727 C C . THR A 1 94 ? -10.724 0.557 6.522 1.00 73.38 94 THR A C 1
ATOM 729 O O . THR A 1 94 ? -9.773 -0.149 6.202 1.00 73.38 94 THR A O 1
ATOM 732 N N . ASP A 1 95 ? -11.985 0.123 6.460 1.00 75.31 95 ASP A N 1
ATOM 733 C CA . ASP A 1 95 ? -12.320 -1.229 5.992 1.00 75.31 95 ASP A CA 1
ATOM 734 C C . ASP A 1 95 ? -11.820 -1.485 4.557 1.00 75.31 95 ASP A C 1
ATOM 736 O O . ASP A 1 95 ? -11.284 -2.542 4.281 1.00 75.31 95 ASP A O 1
ATOM 740 N N . ALA A 1 96 ? -11.801 -0.458 3.700 1.00 73.12 96 ALA A N 1
ATOM 741 C CA . ALA A 1 96 ? -11.212 -0.526 2.357 1.00 73.12 96 ALA A CA 1
ATOM 742 C C . ALA A 1 96 ? -9.685 -0.788 2.315 1.00 73.12 96 ALA A C 1
ATOM 744 O O . ALA A 1 96 ? -9.162 -1.152 1.270 1.00 73.12 96 ALA A O 1
ATOM 745 N N . HIS A 1 97 ? -8.962 -0.580 3.426 1.00 74.38 97 HIS A N 1
ATOM 746 C CA . HIS A 1 97 ? -7.520 -0.880 3.554 1.00 74.38 97 HIS A CA 1
ATOM 747 C C . HIS A 1 97 ? -7.288 -2.169 4.340 1.00 74.38 97 HIS A C 1
ATOM 749 O O . HIS A 1 97 ? -6.143 -2.572 4.568 1.00 74.38 97 HIS A O 1
ATOM 755 N N . ARG A 1 98 ? -8.365 -2.795 4.824 1.00 75.44 98 ARG A N 1
ATOM 756 C CA . ARG A 1 98 ? -8.276 -4.118 5.410 1.00 75.44 98 ARG A CA 1
ATOM 757 C C . ARG A 1 98 ? -8.041 -5.098 4.270 1.00 75.44 98 ARG A C 1
ATOM 759 O O . ARG A 1 98 ? -8.653 -5.026 3.211 1.00 75.44 98 ARG A O 1
ATOM 766 N N . ARG A 1 99 ? -7.114 -6.017 4.497 1.00 72.12 99 ARG A N 1
ATOM 767 C CA . ARG A 1 99 ? -6.863 -7.103 3.561 1.00 72.12 99 ARG A CA 1
ATOM 768 C C . ARG A 1 99 ? -7.981 -8.118 3.694 1.00 72.12 99 ARG A C 1
ATOM 770 O O . ARG A 1 99 ? -8.274 -8.569 4.801 1.00 72.12 99 ARG A O 1
ATOM 777 N N . HIS A 1 100 ? -8.598 -8.436 2.570 1.00 68.00 100 HIS A N 1
ATOM 778 C CA . HIS A 1 100 ? -9.547 -9.525 2.458 1.00 68.00 100 HIS A CA 1
ATOM 779 C C . HIS A 1 100 ? -8.791 -10.696 1.818 1.00 68.00 100 HIS A C 1
ATOM 781 O O . HIS A 1 100 ? -8.643 -10.756 0.603 1.00 68.00 100 HIS A O 1
ATOM 787 N N . ASP A 1 101 ? -8.223 -11.578 2.644 1.00 59.25 101 ASP A N 1
ATOM 788 C CA . ASP A 1 101 ? -7.634 -12.847 2.194 1.00 59.25 101 ASP A CA 1
ATOM 789 C C . ASP A 1 101 ? -8.795 -13.746 1.729 1.00 59.25 101 ASP A C 1
ATOM 791 O O . ASP A 1 101 ? -9.548 -14.249 2.570 1.00 59.25 101 ASP A O 1
ATOM 795 N N . PRO A 1 102 ? -9.065 -13.806 0.408 1.00 59.97 102 PRO A N 1
ATOM 796 C CA . PRO A 1 102 ? -8.333 -14.709 -0.491 1.00 59.97 102 PRO A CA 1
ATOM 797 C C . PRO A 1 102 ? -7.796 -14.089 -1.802 1.00 59.97 102 PRO A C 1
ATOM 799 O O . PRO A 1 102 ? -7.015 -14.747 -2.488 1.00 59.97 102 PRO A O 1
ATOM 802 N N . ASP A 1 103 ? -8.159 -12.851 -2.156 1.00 57.03 103 ASP A N 1
ATOM 803 C CA . ASP A 1 103 ? -7.791 -12.244 -3.455 1.00 57.03 103 ASP A CA 1
ATOM 804 C C . ASP A 1 103 ? -6.340 -11.719 -3.493 1.00 57.03 103 ASP A C 1
ATOM 806 O O . ASP A 1 103 ? -5.773 -11.476 -4.559 1.00 57.03 103 ASP A O 1
ATOM 810 N N . GLN A 1 104 ? -5.699 -11.573 -2.328 1.00 62.41 104 GLN A N 1
ATOM 811 C CA . GLN A 1 104 ? -4.321 -11.099 -2.177 1.00 62.41 104 GLN A CA 1
ATOM 812 C C . GLN A 1 104 ? -3.410 -12.264 -1.770 1.00 62.41 104 GLN A C 1
ATOM 814 O O . GLN A 1 104 ? -3.166 -12.483 -0.590 1.00 62.41 104 GLN A O 1
ATOM 819 N N . SER A 1 105 ? -2.878 -13.009 -2.748 1.00 74.62 105 SER A N 1
ATOM 820 C CA . SER A 1 105 ? -2.035 -14.200 -2.497 1.00 74.62 105 SER A CA 1
ATOM 821 C C . SER A 1 105 ? -0.863 -13.964 -1.535 1.00 74.62 105 SER A C 1
ATOM 823 O O . SER A 1 105 ? -0.478 -14.877 -0.807 1.00 74.62 105 SER A O 1
ATOM 825 N N . TYR A 1 106 ? -0.280 -12.757 -1.518 1.00 83.38 106 TYR A N 1
ATOM 826 C CA . TYR A 1 106 ? 0.856 -12.440 -0.654 1.00 83.38 106 TYR A CA 1
ATOM 827 C C . TYR A 1 106 ? 0.618 -11.204 0.218 1.00 83.38 106 TYR A C 1
ATOM 829 O O . TYR A 1 106 ? 0.084 -10.201 -0.257 1.00 83.38 106 TYR A O 1
ATOM 837 N N . PRO A 1 107 ? 1.182 -11.164 1.444 1.00 83.88 107 PRO A N 1
ATOM 838 C CA . PRO A 1 107 ? 1.159 -9.974 2.296 1.00 83.88 107 PRO A CA 1
ATOM 839 C C . PRO A 1 107 ? 1.898 -8.750 1.725 1.00 83.88 107 PRO A C 1
ATOM 841 O O . PRO A 1 107 ? 1.934 -7.691 2.359 1.00 83.88 107 PRO A O 1
ATOM 844 N N . SER A 1 108 ? 2.566 -8.877 0.584 1.00 86.56 108 SER A N 1
ATOM 845 C CA . SER A 1 108 ? 3.189 -7.769 -0.141 1.00 86.56 108 SER A CA 1
ATOM 846 C C . SER A 1 108 ? 2.294 -7.177 -1.229 1.00 86.56 108 SER A C 1
ATOM 848 O O . SER A 1 108 ? 2.678 -6.158 -1.800 1.00 86.56 108 SER A O 1
ATOM 850 N N . CYS A 1 109 ? 1.155 -7.804 -1.538 1.00 87.75 109 CYS A N 1
ATOM 851 C CA . CYS A 1 109 ? 0.209 -7.307 -2.530 1.00 87.75 109 CYS A CA 1
ATOM 852 C C . CYS A 1 109 ? -0.479 -6.025 -2.044 1.00 87.75 109 CYS A C 1
ATOM 854 O O . CYS A 1 109 ? -0.586 -5.768 -0.839 1.00 87.75 109 CYS A O 1
ATOM 856 N N . LEU A 1 110 ? -0.906 -5.217 -3.013 1.00 86.50 110 LEU A N 1
ATOM 857 C CA . LEU A 1 110 ? -1.633 -3.977 -2.776 1.00 86.50 110 LEU A CA 1
ATOM 858 C C . LEU A 1 110 ? -3.122 -4.282 -2.612 1.00 86.50 110 LEU A C 1
ATOM 860 O O . LEU A 1 110 ? -3.675 -5.137 -3.311 1.00 86.50 110 LEU A O 1
ATOM 864 N N . THR A 1 111 ? -3.767 -3.550 -1.712 1.00 87.62 111 THR A N 1
ATOM 865 C CA . THR A 1 111 ? -5.231 -3.518 -1.633 1.00 87.62 111 THR A CA 1
ATOM 866 C C . THR A 1 111 ? -5.819 -2.815 -2.856 1.00 87.62 111 THR A C 1
ATOM 868 O O . THR A 1 111 ? -5.138 -2.022 -3.507 1.00 87.62 111 THR A O 1
ATOM 871 N N . ASP A 1 112 ? -7.090 -3.073 -3.168 1.00 87.19 112 ASP A N 1
ATOM 872 C CA . ASP A 1 112 ? -7.75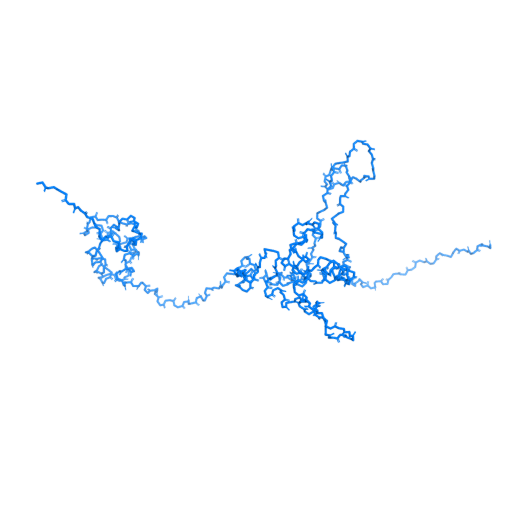9 -2.422 -4.304 1.00 87.19 112 ASP A CA 1
ATOM 873 C C . ASP A 1 112 ? -7.779 -0.898 -4.143 1.00 87.19 112 ASP A C 1
ATOM 875 O O . ASP A 1 112 ? -7.436 -0.172 -5.069 1.00 87.19 112 ASP A O 1
ATOM 879 N N . ALA A 1 113 ? -8.036 -0.412 -2.924 1.00 85.75 113 ALA A N 1
ATOM 880 C CA . ALA A 1 113 ? -8.013 1.015 -2.614 1.00 85.75 113 ALA A CA 1
ATOM 881 C C . ALA A 1 113 ? -6.626 1.658 -2.813 1.00 85.75 113 ALA A C 1
ATOM 883 O O . ALA A 1 113 ? -6.529 2.814 -3.228 1.00 85.75 113 ALA A O 1
ATOM 884 N N . GLU A 1 114 ? -5.542 0.936 -2.508 1.00 88.12 114 GLU A N 1
ATOM 885 C CA . GLU A 1 114 ? -4.177 1.403 -2.780 1.00 88.12 114 GLU A CA 1
ATOM 886 C C . GLU A 1 114 ? -3.868 1.356 -4.278 1.00 88.12 114 GLU A C 1
ATOM 888 O O . GLU A 1 114 ? -3.238 2.282 -4.797 1.00 88.12 114 GLU A O 1
ATOM 893 N N . TRP A 1 115 ? -4.317 0.304 -4.972 1.00 89.81 115 TRP A N 1
ATOM 894 C CA . TRP A 1 115 ? -4.154 0.161 -6.415 1.00 89.81 115 TRP A CA 1
ATOM 895 C C . TRP A 1 115 ? -4.852 1.296 -7.165 1.00 89.81 115 TRP A C 1
ATOM 897 O O . TRP A 1 115 ? -4.206 1.933 -7.991 1.00 89.81 115 TRP A O 1
ATOM 907 N N . ASP A 1 116 ? -6.096 1.631 -6.833 1.00 89.69 116 ASP A N 1
ATOM 908 C CA . ASP A 1 116 ? -6.870 2.676 -7.519 1.00 89.69 116 ASP A CA 1
ATOM 909 C C . ASP A 1 116 ? -6.183 4.051 -7.487 1.00 89.69 116 ASP A C 1
ATOM 911 O O . ASP A 1 116 ? -6.214 4.803 -8.464 1.00 89.69 116 ASP A O 1
ATOM 915 N N . LEU A 1 117 ? -5.471 4.373 -6.403 1.00 88.25 117 LEU A N 1
ATOM 916 C CA . LEU A 1 117 ? -4.703 5.620 -6.308 1.00 88.25 117 LEU A CA 1
ATOM 917 C C . LEU A 1 117 ? -3.482 5.674 -7.231 1.00 88.25 117 LEU A C 1
ATOM 919 O O . LEU A 1 117 ? -3.046 6.752 -7.670 1.00 88.25 117 LEU A O 1
ATOM 923 N N . VAL A 1 118 ? -2.861 4.519 -7.453 1.00 91.06 118 VAL A N 1
ATOM 924 C CA . VAL A 1 118 ? -1.568 4.417 -8.136 1.00 91.06 118 VAL A CA 1
ATOM 925 C C . VAL A 1 118 ? -1.711 3.879 -9.553 1.00 91.06 118 VAL A C 1
ATOM 927 O O . VAL A 1 118 ? -0.786 4.055 -10.344 1.00 91.06 118 VAL A O 1
ATOM 930 N N . ALA A 1 119 ? -2.862 3.306 -9.911 1.00 89.56 119 ALA A N 1
ATOM 931 C CA . ALA A 1 119 ? -3.154 2.708 -11.209 1.00 89.56 119 ALA A CA 1
ATOM 932 C C . ALA A 1 119 ? -2.807 3.674 -12.346 1.00 89.56 119 ALA A C 1
ATOM 934 O O . ALA A 1 119 ? -2.027 3.326 -13.230 1.00 89.56 119 ALA A O 1
ATOM 935 N N . ALA A 1 120 ? -3.227 4.938 -12.233 1.00 88.62 120 ALA A N 1
ATOM 936 C CA . ALA A 1 120 ? -2.938 5.991 -13.209 1.00 88.62 120 ALA A CA 1
ATOM 937 C C . ALA A 1 120 ? -1.433 6.263 -13.449 1.00 88.62 120 ALA A C 1
ATOM 939 O O . ALA A 1 120 ? -1.067 6.829 -14.477 1.00 88.62 120 ALA A O 1
ATOM 940 N N . LEU A 1 121 ? -0.533 5.888 -12.528 1.00 87.62 121 LEU A N 1
ATOM 941 C CA . LEU A 1 121 ? 0.918 5.984 -12.753 1.00 87.62 121 LEU A CA 1
ATOM 942 C C . LEU A 1 121 ? 1.435 4.862 -13.656 1.00 87.62 121 LEU A C 1
ATOM 944 O O . LEU A 1 121 ? 2.406 5.049 -14.399 1.00 87.62 121 LEU A O 1
ATOM 948 N N . PHE A 1 122 ? 0.845 3.673 -13.560 1.00 86.50 122 PHE A N 1
ATOM 949 C CA . PHE A 1 122 ? 1.359 2.450 -14.180 1.00 86.50 122 PHE A CA 1
ATOM 950 C C . PHE A 1 122 ? 0.600 2.064 -15.447 1.00 86.50 122 PHE A C 1
ATOM 952 O O . PHE A 1 122 ? 1.207 1.521 -16.379 1.00 86.50 122 PHE A O 1
ATOM 959 N N . GLU A 1 123 ? -0.682 2.398 -15.504 1.00 80.19 123 GLU A N 1
ATOM 960 C CA . GLU A 1 123 ? -1.540 2.297 -16.672 1.00 80.19 123 GLU A CA 1
ATOM 961 C C . GLU A 1 123 ? -1.264 3.491 -17.585 1.00 80.19 123 GLU A C 1
ATOM 963 O O . GLU A 1 123 ? -1.691 4.614 -17.346 1.00 80.19 123 GLU A O 1
ATOM 968 N N . MET A 1 124 ? -0.471 3.262 -18.632 1.00 66.44 124 MET A N 1
ATOM 969 C CA . MET A 1 124 ? -0.365 4.232 -19.717 1.00 66.44 124 MET A CA 1
ATOM 970 C C . MET A 1 124 ? -1.521 3.983 -20.689 1.00 66.44 124 MET A C 1
ATOM 972 O O . MET A 1 124 ? -1.641 2.844 -21.157 1.00 66.44 124 MET A O 1
ATOM 976 N N . PRO A 1 125 ? -2.325 5.004 -21.044 1.00 58.44 125 PRO A N 1
ATOM 977 C CA . PRO A 1 125 ? -3.254 4.883 -22.158 1.00 58.44 125 PRO A CA 1
ATOM 978 C C . PRO A 1 125 ? -2.464 4.529 -23.426 1.00 58.44 125 PRO A C 1
ATOM 980 O O . PRO A 1 125 ? -1.340 4.996 -23.625 1.00 58.44 125 PRO A O 1
ATOM 983 N N . GLY A 1 126 ? -3.020 3.608 -24.216 1.00 57.09 126 GLY A N 1
ATOM 984 C CA . GLY A 1 126 ? -2.325 2.858 -25.262 1.00 57.09 126 GLY A CA 1
ATOM 985 C C . GLY A 1 126 ? -1.416 3.700 -26.163 1.00 57.09 126 GLY A C 1
ATOM 986 O O . GLY A 1 126 ? -1.857 4.629 -26.831 1.00 57.09 126 GLY A O 1
ATOM 987 N N . GLY A 1 127 ? -0.135 3.331 -26.208 1.00 61.72 127 GLY A N 1
ATOM 988 C CA . GLY A 1 127 ? 0.784 3.751 -27.264 1.00 61.72 127 GLY A CA 1
ATOM 989 C C . GLY A 1 127 ? 0.743 2.779 -28.445 1.00 61.72 127 GLY A C 1
ATOM 990 O O . GLY A 1 127 ? 0.225 1.669 -28.330 1.00 61.72 127 GLY A O 1
ATOM 991 N N . ARG A 1 128 ? 1.335 3.164 -29.583 1.00 59.12 128 ARG A N 1
ATOM 992 C CA . ARG A 1 128 ? 1.513 2.250 -30.724 1.00 59.12 128 ARG A CA 1
ATOM 993 C C . ARG A 1 128 ? 2.356 1.038 -30.299 1.00 59.12 128 ARG A C 1
ATOM 995 O O . ARG A 1 128 ? 3.514 1.199 -29.920 1.00 59.12 128 ARG A O 1
ATOM 1002 N N . GLY A 1 129 ? 1.781 -0.162 -30.368 1.00 67.75 129 GLY A N 1
ATOM 1003 C CA . GLY A 1 129 ? 2.466 -1.420 -30.061 1.00 67.75 129 GLY A CA 1
ATOM 1004 C C . GLY A 1 129 ? 1.513 -2.555 -29.683 1.00 67.75 129 GLY A C 1
ATOM 1005 O O . GLY A 1 129 ? 0.306 -2.360 -29.573 1.00 67.75 129 GLY A O 1
ATOM 1006 N N . GLN A 1 130 ? 2.072 -3.752 -29.481 1.00 68.31 130 GLN A N 1
ATOM 1007 C CA . GLN A 1 130 ? 1.326 -4.901 -28.963 1.00 68.31 130 GLN A CA 1
ATOM 1008 C C . GLN A 1 130 ? 0.865 -4.635 -27.521 1.00 68.31 130 GLN A C 1
ATOM 1010 O O . GLN A 1 130 ? 1.686 -4.211 -26.696 1.00 68.31 130 GLN A O 1
ATOM 1015 N N . PRO A 1 131 ? -0.415 -4.893 -27.195 1.00 70.06 131 PRO A N 1
ATOM 1016 C CA . PRO A 1 131 ? -0.910 -4.723 -25.841 1.00 70.06 131 PRO A CA 1
ATOM 1017 C C . PRO A 1 131 ? -0.164 -5.656 -24.872 1.00 70.06 131 PRO A C 1
ATOM 1019 O O . PRO A 1 131 ? 0.237 -6.767 -25.237 1.00 70.06 131 PRO A O 1
ATOM 1022 N N . PRO A 1 132 ? 0.066 -5.217 -23.624 1.00 74.62 132 PRO A N 1
ATOM 1023 C CA . PRO A 1 132 ? 0.725 -6.047 -22.629 1.00 74.62 132 PRO A CA 1
ATOM 1024 C C . PRO A 1 132 ? -0.129 -7.283 -22.310 1.00 74.62 132 PRO A C 1
ATOM 1026 O O . PRO A 1 132 ? -1.296 -7.161 -21.961 1.00 74.62 132 PRO A O 1
ATOM 1029 N N . ARG A 1 133 ? 0.477 -8.475 -22.387 1.00 80.25 133 ARG A N 1
ATOM 1030 C CA . ARG A 1 133 ? -0.177 -9.759 -22.056 1.00 80.25 133 ARG A CA 1
ATOM 1031 C C . ARG A 1 133 ? -0.417 -9.969 -20.558 1.00 80.25 133 ARG A C 1
ATOM 1033 O O . ARG A 1 133 ? -1.201 -10.824 -20.179 1.00 80.25 133 ARG A O 1
ATOM 1040 N N . VAL A 1 134 ? 0.306 -9.234 -19.716 1.00 84.12 134 VAL A N 1
ATOM 1041 C CA . VAL A 1 134 ? 0.263 -9.342 -18.253 1.00 84.12 134 VAL A CA 1
ATOM 1042 C C . VAL A 1 134 ? -0.270 -8.031 -17.694 1.00 84.12 134 VAL A C 1
ATOM 1044 O O . VAL A 1 134 ? 0.163 -6.956 -18.130 1.00 84.12 134 VAL A O 1
ATOM 1047 N N . SER A 1 135 ? -1.173 -8.117 -16.716 1.00 88.31 135 SER A N 1
ATOM 1048 C CA . SER A 1 135 ? -1.697 -6.944 -16.020 1.00 88.31 135 SER A CA 1
ATOM 1049 C C . SER A 1 135 ? -0.568 -6.158 -15.342 1.00 88.31 135 SER A C 1
ATOM 1051 O O . SER A 1 135 ? 0.402 -6.714 -14.817 1.00 88.31 135 SER A O 1
ATOM 1053 N N . ARG A 1 136 ? -0.667 -4.824 -15.353 1.00 89.25 136 ARG A N 1
ATOM 1054 C CA . ARG A 1 136 ? 0.348 -3.977 -14.705 1.00 89.25 136 ARG A CA 1
ATOM 1055 C C . ARG A 1 136 ? 0.337 -4.135 -13.189 1.00 89.25 136 ARG A C 1
ATOM 1057 O O . ARG A 1 136 ? 1.412 -4.082 -12.597 1.00 89.25 136 ARG A O 1
ATOM 1064 N N . ARG A 1 137 ? -0.835 -4.410 -12.609 1.00 90.75 137 ARG A N 1
ATOM 1065 C CA . ARG A 1 137 ? -0.997 -4.745 -11.193 1.00 90.75 137 ARG A CA 1
ATOM 1066 C C . ARG A 1 137 ? -0.156 -5.950 -10.791 1.00 90.75 137 ARG A C 1
ATOM 1068 O O . ARG A 1 137 ? 0.672 -5.814 -9.902 1.00 90.75 137 ARG A O 1
ATOM 1075 N N . SER A 1 138 ? -0.255 -7.062 -11.523 1.00 90.19 138 SER A N 1
ATOM 1076 C CA . SER A 1 138 ? 0.525 -8.275 -11.232 1.00 90.19 138 SER A CA 1
ATOM 1077 C C . SER A 1 138 ? 2.038 -8.021 -11.273 1.00 90.19 138 SER A C 1
ATOM 1079 O O . SER A 1 138 ? 2.785 -8.487 -10.414 1.00 90.19 138 SER A O 1
ATOM 1081 N N . ILE A 1 139 ? 2.512 -7.210 -12.230 1.00 92.06 139 ILE A N 1
ATOM 1082 C CA . ILE A 1 139 ? 3.931 -6.825 -12.298 1.00 92.06 139 ILE A CA 1
ATOM 1083 C C . ILE A 1 139 ? 4.331 -5.958 -11.096 1.00 92.06 139 ILE A C 1
ATOM 1085 O O . ILE A 1 139 ? 5.427 -6.133 -10.559 1.00 92.06 139 ILE A O 1
ATOM 1089 N N . LEU A 1 140 ? 3.477 -5.017 -10.685 1.00 92.94 140 LEU A N 1
ATOM 1090 C CA . LEU A 1 140 ? 3.749 -4.158 -9.535 1.00 92.94 140 LEU A CA 1
ATOM 1091 C C . LEU A 1 140 ? 3.774 -4.963 -8.232 1.00 92.94 140 LEU A C 1
ATOM 1093 O O . LEU A 1 140 ? 4.711 -4.812 -7.455 1.00 9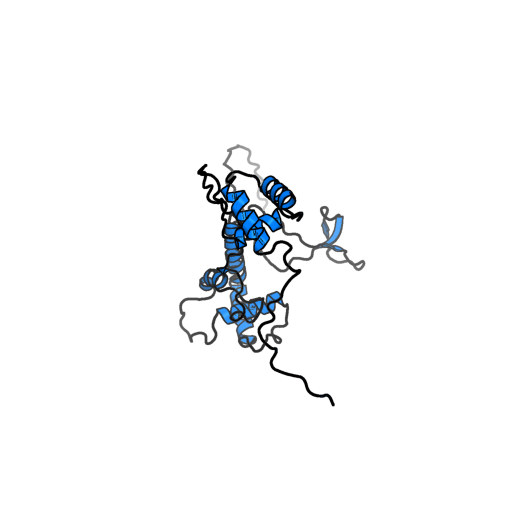2.94 140 LEU A O 1
ATOM 1097 N N . GLU A 1 141 ? 2.813 -5.861 -8.029 1.00 92.38 141 GLU A N 1
ATOM 1098 C CA . GLU A 1 141 ? 2.751 -6.749 -6.864 1.00 92.38 141 GLU A CA 1
ATOM 1099 C C . GLU A 1 141 ? 3.981 -7.661 -6.778 1.00 92.38 141 GLU A C 1
ATOM 1101 O O . GLU A 1 141 ? 4.565 -7.797 -5.702 1.00 92.38 141 GLU A O 1
ATOM 1106 N N . ALA A 1 142 ? 4.458 -8.187 -7.912 1.00 93.38 142 ALA A N 1
ATOM 1107 C CA . ALA A 1 142 ? 5.723 -8.919 -7.975 1.00 93.38 142 ALA A CA 1
ATOM 1108 C C . ALA A 1 142 ? 6.924 -8.043 -7.568 1.00 93.38 142 ALA A C 1
ATOM 1110 O O . ALA A 1 142 ? 7.820 -8.497 -6.855 1.00 93.38 142 ALA A O 1
ATOM 1111 N N . CYS A 1 143 ? 6.952 -6.769 -7.977 1.00 93.88 143 CYS A N 1
ATOM 1112 C CA . CYS A 1 143 ? 7.994 -5.834 -7.539 1.00 93.88 143 CYS A CA 1
ATOM 1113 C C . CYS A 1 143 ? 7.912 -5.576 -6.027 1.00 93.88 143 CYS A C 1
ATOM 1115 O O . CYS A 1 143 ? 8.938 -5.601 -5.347 1.00 93.88 143 CYS A O 1
ATOM 1117 N N . CYS A 1 144 ? 6.707 -5.371 -5.488 1.00 92.25 144 CYS A N 1
ATOM 1118 C CA . CYS A 1 144 ? 6.472 -5.207 -4.054 1.00 92.25 144 CYS A CA 1
ATOM 1119 C C . CYS A 1 144 ? 6.911 -6.447 -3.265 1.00 92.25 144 CYS A C 1
ATOM 1121 O O . CYS A 1 144 ? 7.513 -6.301 -2.200 1.00 92.25 144 CYS A O 1
ATOM 1123 N N . TYR A 1 145 ? 6.679 -7.649 -3.800 1.00 93.69 145 TYR A N 1
ATOM 1124 C CA . TYR A 1 145 ? 7.150 -8.904 -3.215 1.00 93.69 145 TYR A CA 1
ATOM 1125 C C . TYR A 1 145 ? 8.676 -8.941 -3.112 1.00 93.69 145 TYR A C 1
ATOM 1127 O O . TYR A 1 145 ? 9.213 -9.178 -2.028 1.00 93.69 145 TYR A O 1
ATOM 1135 N N . VAL A 1 146 ? 9.387 -8.637 -4.202 1.00 94.06 146 VAL A N 1
ATOM 1136 C CA . VAL A 1 146 ? 10.861 -8.618 -4.219 1.00 94.06 146 VAL A CA 1
ATOM 1137 C C . VAL A 1 146 ? 11.412 -7.568 -3.256 1.00 94.06 146 VAL A C 1
ATOM 1139 O O . VAL A 1 146 ? 12.329 -7.860 -2.497 1.00 94.06 146 VAL A O 1
ATOM 1142 N N . VAL A 1 147 ? 10.835 -6.363 -3.223 1.00 91.62 147 VAL A N 1
ATOM 1143 C CA . VAL A 1 147 ? 11.275 -5.294 -2.309 1.00 91.62 147 VAL A CA 1
ATOM 1144 C C . VAL A 1 147 ? 11.013 -5.657 -0.845 1.00 91.62 147 VAL A C 1
ATOM 1146 O O . VAL A 1 147 ? 11.830 -5.345 0.017 1.00 91.62 147 VAL A O 1
ATOM 1149 N N . ARG A 1 148 ? 9.893 -6.327 -0.547 1.00 91.25 148 ARG A N 1
ATOM 1150 C CA . ARG A 1 148 ? 9.548 -6.739 0.820 1.00 91.25 148 ARG A CA 1
ATOM 1151 C C . ARG A 1 148 ? 10.409 -7.895 1.321 1.00 91.25 148 ARG A C 1
ATOM 1153 O O . ARG A 1 148 ? 10.787 -7.896 2.487 1.00 91.25 148 ARG A O 1
ATOM 1160 N N . THR A 1 149 ? 10.655 -8.886 0.471 1.00 91.88 149 THR A N 1
ATOM 1161 C CA . THR A 1 149 ? 11.366 -10.119 0.844 1.00 91.88 149 THR A CA 1
ATOM 1162 C C . THR A 1 149 ? 12.877 -10.018 0.651 1.00 91.88 149 THR A C 1
ATOM 1164 O O . THR A 1 149 ? 13.618 -10.779 1.263 1.00 91.88 149 THR A O 1
ATOM 1167 N N . GLY A 1 150 ? 13.344 -9.103 -0.204 1.00 91.75 150 GLY A N 1
ATOM 1168 C CA . GLY A 1 150 ? 14.747 -9.007 -0.605 1.00 91.75 150 GLY A CA 1
ATOM 1169 C C . GLY A 1 150 ? 15.224 -10.189 -1.454 1.00 91.75 150 GLY A C 1
ATOM 1170 O O . GLY A 1 150 ? 16.430 -10.404 -1.570 1.00 91.75 150 GLY A O 1
ATOM 1171 N N . CYS A 1 151 ? 14.313 -10.989 -2.020 1.00 92.06 151 CYS A N 1
ATOM 1172 C CA . CYS A 1 151 ? 14.693 -12.183 -2.766 1.00 92.06 151 CYS A CA 1
ATOM 1173 C C . CYS A 1 151 ? 15.419 -11.839 -4.079 1.00 92.06 151 CYS A C 1
ATOM 1175 O O . CYS A 1 151 ? 15.224 -10.785 -4.690 1.00 92.06 151 CYS A O 1
ATOM 1177 N N . ALA A 1 152 ? 16.268 -12.756 -4.548 1.00 94.44 152 ALA A N 1
ATOM 1178 C CA . ALA A 1 152 ? 16.868 -12.624 -5.869 1.00 94.44 152 ALA A CA 1
ATOM 1179 C C . ALA A 1 152 ? 15.779 -12.698 -6.952 1.00 94.44 152 ALA A C 1
ATOM 1181 O O . ALA A 1 152 ? 14.896 -13.546 -6.882 1.00 94.44 152 ALA A O 1
ATOM 1182 N N . TRP A 1 153 ? 15.884 -11.892 -8.014 1.00 93.31 153 TRP A N 1
ATOM 1183 C CA . TRP A 1 153 ? 14.892 -11.864 -9.104 1.00 93.31 153 TRP A CA 1
ATOM 1184 C C . TRP A 1 153 ? 14.599 -13.241 -9.719 1.00 93.31 153 TRP A C 1
ATOM 1186 O O . TRP A 1 153 ? 13.469 -13.518 -10.096 1.00 93.31 153 TRP A O 1
ATOM 1196 N N . ARG A 1 154 ? 15.604 -14.121 -9.799 1.00 93.81 154 ARG A N 1
ATOM 1197 C CA . ARG A 1 154 ? 15.455 -15.494 -10.316 1.00 93.81 154 ARG A CA 1
ATOM 1198 C C . ARG A 1 154 ? 14.667 -16.427 -9.387 1.00 93.81 154 ARG A C 1
ATOM 1200 O O . ARG A 1 154 ? 14.237 -17.474 -9.842 1.00 93.81 154 ARG A O 1
ATOM 1207 N N . MET A 1 155 ? 14.500 -16.041 -8.123 1.00 93.38 155 MET A N 1
ATOM 1208 C CA . MET A 1 155 ? 13.753 -16.762 -7.086 1.00 93.38 155 MET A CA 1
ATOM 1209 C C . MET A 1 155 ? 12.330 -16.212 -6.910 1.00 93.38 155 MET A C 1
ATOM 1211 O O . MET A 1 155 ? 11.677 -16.503 -5.910 1.00 93.38 155 MET A O 1
ATOM 1215 N N . LEU A 1 156 ? 11.855 -15.374 -7.836 1.00 93.94 156 LEU A N 1
ATOM 1216 C CA . LEU A 1 156 ? 10.472 -14.915 -7.827 1.00 93.94 156 LEU A CA 1
ATOM 1217 C C . LEU A 1 156 ? 9.531 -16.133 -7.965 1.00 93.94 156 LEU A C 1
ATOM 1219 O O . LEU A 1 156 ? 9.767 -16.948 -8.861 1.00 93.94 156 LEU A O 1
ATOM 1223 N N . PRO A 1 157 ? 8.489 -16.264 -7.121 1.00 91.25 157 PRO A N 1
ATOM 1224 C CA . PRO A 1 157 ? 7.522 -17.354 -7.226 1.00 91.25 157 PRO A CA 1
ATOM 1225 C C . PRO A 1 157 ? 6.896 -17.466 -8.620 1.00 91.25 157 PRO A C 1
ATOM 1227 O O . PRO A 1 157 ? 6.682 -16.460 -9.299 1.00 91.25 157 PRO A O 1
ATOM 1230 N N . HIS A 1 158 ? 6.575 -18.696 -9.026 1.00 88.38 158 HIS A N 1
ATOM 1231 C CA . HIS A 1 158 ? 6.001 -18.997 -10.343 1.00 88.38 158 HIS A CA 1
ATOM 1232 C C . HIS A 1 158 ? 4.557 -18.508 -10.522 1.00 88.38 158 HIS A C 1
ATOM 1234 O O . HIS A 1 158 ? 4.091 -18.434 -11.655 1.00 88.38 158 HIS A O 1
ATOM 1240 N N . ASP A 1 159 ? 3.887 -18.130 -9.431 1.00 89.50 159 ASP A N 1
ATOM 1241 C CA . ASP A 1 159 ? 2.549 -17.527 -9.450 1.00 89.50 159 ASP A CA 1
ATOM 1242 C C . ASP A 1 159 ? 2.564 -16.111 -10.056 1.00 89.50 159 ASP A C 1
ATOM 1244 O O . ASP A 1 159 ? 1.547 -15.603 -10.528 1.00 89.50 159 ASP A O 1
ATOM 1248 N N . PHE A 1 160 ? 3.735 -15.465 -10.079 1.00 89.69 160 PHE A N 1
ATOM 1249 C CA . PHE A 1 160 ? 3.929 -14.175 -10.728 1.00 89.69 160 PHE A CA 1
ATOM 1250 C C . PHE A 1 160 ? 4.334 -14.315 -12.198 1.00 89.69 160 PHE A C 1
ATOM 1252 O O . PHE A 1 160 ? 4.803 -15.346 -12.679 1.00 89.69 160 PHE A O 1
ATOM 1259 N N . ALA A 1 161 ? 4.224 -13.203 -12.926 1.00 89.06 161 ALA A N 1
ATOM 1260 C CA . ALA A 1 161 ? 4.740 -13.109 -14.282 1.00 89.06 161 ALA A CA 1
ATOM 1261 C C . ALA A 1 161 ? 6.248 -13.439 -14.356 1.00 89.06 161 ALA A C 1
ATOM 1263 O O . ALA A 1 161 ? 6.986 -13.172 -13.404 1.00 89.06 161 ALA A O 1
ATOM 1264 N N . PRO A 1 162 ? 6.749 -13.925 -15.512 1.00 92.12 162 PRO A N 1
ATOM 1265 C CA . PRO A 1 162 ? 8.150 -14.310 -15.664 1.00 92.12 162 PRO A CA 1
ATOM 1266 C C . PRO A 1 162 ? 9.116 -13.215 -15.205 1.00 92.12 162 PRO A C 1
ATOM 1268 O O . PRO A 1 162 ? 9.009 -12.057 -15.634 1.00 92.12 162 PRO A O 1
ATOM 1271 N N . TRP A 1 163 ? 10.089 -13.584 -14.369 1.00 94.00 163 TRP A N 1
ATOM 1272 C CA . TRP A 1 163 ? 10.970 -12.630 -13.690 1.00 94.00 163 TRP A CA 1
ATOM 1273 C C . TRP A 1 163 ? 11.699 -11.679 -14.648 1.00 94.00 163 TRP A C 1
ATOM 1275 O O . TRP A 1 163 ? 11.937 -10.522 -14.305 1.00 94.00 163 TRP A O 1
ATOM 1285 N N . GLN A 1 164 ? 12.023 -12.114 -15.873 1.00 94.25 164 GLN A N 1
ATOM 1286 C CA . GLN A 1 164 ? 12.671 -11.268 -16.881 1.00 94.25 164 GLN A CA 1
ATOM 1287 C C . GLN A 1 164 ? 11.769 -10.102 -17.295 1.00 94.25 164 GLN A C 1
ATOM 1289 O O . GLN A 1 164 ? 12.249 -8.987 -17.508 1.00 94.25 164 GLN A O 1
ATOM 1294 N N . ASN A 1 165 ? 10.466 -10.359 -17.432 1.00 92.12 165 ASN A N 1
ATOM 1295 C CA . ASN A 1 165 ? 9.483 -9.344 -17.792 1.00 92.12 165 ASN A CA 1
ATOM 1296 C C . ASN A 1 165 ? 9.268 -8.364 -16.631 1.00 92.12 165 ASN A C 1
ATOM 1298 O O . ASN A 1 165 ? 9.284 -7.144 -16.836 1.00 92.12 165 ASN A O 1
ATOM 1302 N N . VAL A 1 166 ? 9.151 -8.901 -15.412 1.00 93.69 166 VAL A N 1
ATOM 1303 C CA . VAL A 1 166 ? 9.030 -8.104 -14.184 1.00 93.69 166 VAL A CA 1
ATOM 1304 C C . VAL A 1 166 ? 10.247 -7.198 -14.028 1.00 93.69 166 VAL A C 1
ATOM 1306 O O . VAL A 1 166 ? 10.093 -5.983 -13.959 1.00 93.69 166 VAL A O 1
ATOM 1309 N N . TYR A 1 167 ? 11.460 -7.747 -14.101 1.00 94.25 167 TYR A N 1
ATOM 1310 C CA . TYR A 1 167 ? 12.699 -6.989 -13.934 1.00 94.25 167 TYR A CA 1
ATOM 1311 C C . TYR A 1 167 ? 12.895 -5.904 -15.003 1.00 94.25 167 TYR A C 1
ATOM 1313 O O . TYR A 1 167 ? 13.240 -4.764 -14.682 1.00 94.25 167 TYR A O 1
ATOM 1321 N N . LYS A 1 168 ? 12.645 -6.212 -16.285 1.00 93.38 168 LYS A N 1
ATOM 1322 C CA . LYS A 1 168 ? 12.718 -5.206 -17.364 1.00 93.38 168 LYS A CA 1
ATOM 1323 C C . LYS A 1 168 ? 11.738 -4.058 -17.122 1.00 93.38 168 LYS A C 1
ATOM 1325 O O . LYS A 1 168 ? 12.084 -2.893 -17.326 1.00 93.38 168 LYS A O 1
ATOM 1330 N N . THR A 1 169 ? 10.523 -4.379 -16.681 1.00 91.56 169 THR A N 1
ATOM 1331 C CA . THR A 1 169 ? 9.496 -3.375 -16.390 1.00 91.56 169 THR A CA 1
ATOM 1332 C C . THR A 1 169 ? 9.837 -2.563 -15.147 1.00 91.56 169 THR A C 1
ATOM 1334 O O . THR A 1 169 ? 9.758 -1.337 -15.216 1.00 91.56 169 THR A O 1
ATOM 1337 N N . PHE A 1 170 ? 10.300 -3.220 -14.082 1.00 93.56 170 PHE A N 1
ATOM 1338 C CA . PHE A 1 170 ? 10.815 -2.595 -12.867 1.00 93.56 170 PHE A CA 1
ATOM 1339 C C . PHE A 1 170 ? 11.879 -1.556 -13.208 1.00 93.56 170 PHE A C 1
ATOM 1341 O O . PHE A 1 170 ? 11.688 -0.382 -12.921 1.00 93.56 170 PHE A O 1
ATOM 1348 N N . ARG A 1 171 ? 12.936 -1.944 -13.936 1.00 94.12 171 ARG A N 1
ATOM 1349 C CA . ARG A 1 171 ? 14.014 -1.020 -14.327 1.00 94.12 171 ARG A CA 1
ATOM 1350 C C . ARG A 1 171 ? 13.502 0.218 -15.058 1.00 94.12 171 ARG A C 1
ATOM 1352 O O . ARG A 1 171 ? 13.954 1.324 -14.777 1.00 94.12 171 ARG A O 1
ATOM 1359 N N . ARG A 1 172 ? 12.564 0.041 -15.993 1.00 92.50 172 ARG A N 1
ATOM 1360 C CA . ARG A 1 172 ? 11.954 1.151 -16.739 1.00 92.50 172 ARG A CA 1
ATOM 1361 C C . ARG A 1 172 ? 11.140 2.068 -15.825 1.00 92.50 172 ARG A C 1
ATOM 1363 O O . ARG A 1 172 ? 11.177 3.279 -15.998 1.00 92.50 172 ARG A O 1
ATOM 1370 N N . TRP A 1 173 ? 10.397 1.507 -14.875 1.00 93.56 173 TRP A N 1
ATOM 1371 C CA . TRP A 1 173 ? 9.599 2.279 -13.922 1.00 93.56 173 TRP A CA 1
ATOM 1372 C C . TRP A 1 173 ? 10.455 2.997 -12.880 1.00 93.56 173 TRP A C 1
ATOM 1374 O O . TRP A 1 173 ? 10.170 4.155 -12.586 1.00 93.56 173 TRP A O 1
ATOM 1384 N N . SER A 1 174 ? 11.528 2.367 -12.400 1.00 93.56 174 SER A N 1
ATOM 1385 C CA . SER A 1 174 ? 12.518 2.994 -11.520 1.00 93.56 174 SER A CA 1
ATOM 1386 C C . SER A 1 174 ? 13.215 4.160 -12.212 1.00 93.56 174 SER A C 1
ATOM 1388 O O . SER A 1 174 ? 13.300 5.240 -11.645 1.00 93.56 174 SER A O 1
ATOM 1390 N N . ALA A 1 175 ? 13.652 3.990 -13.465 1.00 93.00 175 ALA A N 1
ATOM 1391 C CA . ALA A 1 175 ? 14.268 5.080 -14.225 1.00 93.00 175 ALA A CA 1
ATOM 1392 C C . ALA A 1 175 ? 13.303 6.257 -14.466 1.00 93.00 175 ALA A C 1
ATOM 1394 O O . ALA A 1 175 ? 13.735 7.400 -14.552 1.00 93.00 175 ALA A O 1
ATOM 1395 N N . ALA A 1 176 ? 11.999 5.979 -14.554 1.00 91.38 176 ALA A N 1
ATOM 1396 C CA . ALA A 1 176 ? 10.953 6.988 -14.695 1.00 91.38 176 ALA A CA 1
ATOM 1397 C C . ALA A 1 176 ? 10.469 7.576 -13.352 1.00 91.38 176 ALA A C 1
ATOM 1399 O O . ALA A 1 176 ? 9.521 8.360 -13.347 1.00 91.38 176 ALA A O 1
ATOM 1400 N N . GLY A 1 177 ? 11.060 7.184 -12.217 1.00 92.94 177 GLY A N 1
ATOM 1401 C CA . GLY A 1 177 ? 10.689 7.692 -10.894 1.00 92.94 177 GLY A CA 1
ATOM 1402 C C . GLY A 1 177 ? 9.266 7.325 -10.451 1.00 92.94 177 GLY A C 1
ATOM 1403 O O . GLY A 1 177 ? 8.627 8.079 -9.714 1.00 92.94 177 GLY A O 1
ATOM 1404 N N . LYS A 1 178 ? 8.692 6.232 -10.978 1.00 92.56 178 LYS A N 1
ATOM 1405 C CA . LYS A 1 178 ? 7.287 5.871 -10.703 1.00 92.56 178 LYS A CA 1
ATOM 1406 C C . LYS A 1 178 ? 7.082 5.351 -9.285 1.00 92.56 178 LYS A C 1
ATOM 1408 O O . LYS A 1 178 ? 6.013 5.558 -8.720 1.00 92.56 178 LYS A O 1
ATOM 1413 N N . PHE A 1 179 ? 8.080 4.678 -8.715 1.00 93.06 179 PHE A N 1
ATOM 1414 C CA . PHE A 1 179 ? 7.988 4.130 -7.361 1.00 93.06 179 PHE A CA 1
ATOM 1415 C C . PHE A 1 179 ? 8.015 5.236 -6.306 1.00 93.06 179 PHE A C 1
ATOM 1417 O O . PHE A 1 179 ? 7.283 5.160 -5.325 1.00 93.06 179 PHE A O 1
ATOM 1424 N N . GLU A 1 180 ? 8.791 6.289 -6.541 1.00 92.31 180 GLU A N 1
ATOM 1425 C CA . GLU A 1 180 ? 8.847 7.487 -5.710 1.00 92.31 180 GLU A CA 1
ATOM 1426 C C . GLU A 1 180 ? 7.493 8.203 -5.728 1.00 92.31 180 GLU A C 1
ATOM 1428 O O . GLU A 1 180 ? 6.915 8.441 -4.671 1.00 92.31 180 GLU A O 1
ATOM 1433 N N . GLN A 1 181 ? 6.920 8.417 -6.918 1.00 92.50 181 GLN A N 1
ATOM 1434 C CA . GLN A 1 181 ? 5.577 8.992 -7.069 1.00 92.50 181 GLN A CA 1
ATOM 1435 C C . GLN A 1 181 ? 4.491 8.130 -6.413 1.00 92.50 181 GLN A C 1
ATOM 1437 O O . GLN A 1 181 ? 3.581 8.654 -5.774 1.00 92.50 181 GLN A O 1
ATOM 1442 N N . MET A 1 182 ? 4.579 6.804 -6.555 1.00 93.31 182 MET A N 1
ATOM 1443 C CA . MET A 1 182 ? 3.672 5.861 -5.900 1.00 93.31 182 MET A CA 1
ATOM 1444 C C . MET A 1 182 ? 3.760 5.995 -4.376 1.00 93.31 182 MET A C 1
ATOM 1446 O O . MET A 1 182 ? 2.739 6.133 -3.704 1.00 93.31 182 MET A O 1
ATOM 1450 N N . HIS A 1 183 ? 4.981 6.004 -3.838 1.00 91.56 183 HIS A N 1
ATOM 1451 C CA . HIS A 1 183 ? 5.237 6.173 -2.412 1.00 91.56 183 HIS A CA 1
ATOM 1452 C C . HIS A 1 183 ? 4.731 7.531 -1.903 1.00 91.56 183 HIS A C 1
ATOM 1454 O O . HIS A 1 183 ? 4.135 7.583 -0.828 1.00 91.56 183 HIS A O 1
ATOM 1460 N N . ASP A 1 184 ? 4.907 8.610 -2.669 1.00 90.19 184 ASP A N 1
ATOM 1461 C CA . ASP A 1 184 ? 4.384 9.938 -2.335 1.00 90.19 184 ASP A CA 1
ATOM 1462 C C . ASP A 1 184 ? 2.857 9.958 -2.249 1.00 90.19 184 ASP A C 1
ATOM 1464 O O . ASP A 1 184 ? 2.314 10.464 -1.265 1.00 90.19 184 ASP A O 1
ATOM 1468 N N . ARG A 1 185 ? 2.162 9.362 -3.226 1.00 90.69 185 ARG A N 1
ATOM 1469 C CA . ARG A 1 185 ? 0.690 9.293 -3.238 1.00 90.69 185 ARG A CA 1
ATOM 1470 C C . ARG A 1 185 ? 0.138 8.508 -2.054 1.00 90.69 185 ARG A C 1
ATOM 1472 O O . ARG A 1 185 ? -0.743 9.003 -1.353 1.00 90.69 185 ARG A O 1
ATOM 1479 N N . LEU A 1 186 ? 0.682 7.317 -1.804 1.00 89.00 186 LEU A N 1
ATOM 1480 C CA . LEU A 1 186 ? 0.236 6.461 -0.700 1.00 89.00 186 LEU A CA 1
ATOM 1481 C C . LEU A 1 186 ? 0.516 7.113 0.660 1.00 89.00 186 LEU A C 1
ATOM 1483 O O . LEU A 1 186 ? -0.337 7.112 1.547 1.00 89.00 186 LEU A O 1
ATOM 1487 N N . ARG A 1 187 ? 1.681 7.751 0.820 1.00 88.50 187 ARG A N 1
ATOM 1488 C CA . ARG A 1 187 ? 2.011 8.500 2.040 1.00 88.50 187 ARG A CA 1
ATOM 1489 C C . ARG A 1 187 ? 1.111 9.718 2.230 1.00 88.50 187 ARG A C 1
ATOM 1491 O O . ARG A 1 187 ? 0.713 9.995 3.357 1.00 88.50 187 ARG A O 1
ATOM 1498 N N . GLY A 1 188 ? 0.808 10.446 1.157 1.00 86.88 188 GLY A N 1
ATOM 1499 C CA . GLY A 1 188 ? -0.098 11.591 1.188 1.00 86.88 188 GLY A CA 1
ATOM 1500 C C . GLY A 1 188 ? -1.487 11.197 1.677 1.00 86.88 188 GLY A C 1
ATOM 1501 O O . GLY A 1 188 ? -1.982 11.785 2.636 1.00 86.88 188 GLY A O 1
ATOM 1502 N N . GLN A 1 189 ? -2.045 10.129 1.100 1.00 85.38 189 GLN A N 1
ATOM 1503 C CA . GLN A 1 189 ? -3.319 9.551 1.530 1.00 85.38 189 GLN A CA 1
ATOM 1504 C C . GLN A 1 189 ? -3.277 9.129 3.007 1.00 85.38 189 GLN A C 1
ATOM 1506 O O . GLN A 1 189 ? -4.204 9.409 3.764 1.00 85.38 189 GLN A O 1
ATOM 1511 N N . TRP A 1 190 ? -2.195 8.479 3.446 1.00 84.44 190 TRP A N 1
ATOM 1512 C CA . TRP A 1 190 ? -2.029 8.096 4.849 1.00 84.44 190 TRP A CA 1
ATOM 1513 C C . TRP A 1 190 ? -2.035 9.310 5.789 1.00 84.44 190 TRP A C 1
ATOM 1515 O O . TRP A 1 190 ? -2.722 9.305 6.810 1.00 84.44 190 TRP A O 1
ATOM 1525 N N . ARG A 1 191 ? -1.300 10.369 5.435 1.00 84.06 191 ARG A N 1
ATOM 1526 C CA . ARG A 1 191 ? -1.205 11.592 6.243 1.00 84.06 191 ARG A CA 1
ATOM 1527 C C . ARG A 1 191 ? -2.537 12.328 6.329 1.00 84.06 191 ARG A C 1
ATOM 1529 O O . ARG A 1 191 ? -2.917 12.725 7.426 1.00 84.06 191 ARG A O 1
ATOM 1536 N N . GLU A 1 192 ? -3.266 12.430 5.223 1.00 84.38 192 GLU A N 1
ATOM 1537 C CA . GLU A 1 192 ? -4.600 13.037 5.197 1.00 84.38 192 GLU A CA 1
ATOM 1538 C C . GLU A 1 192 ? -5.571 12.307 6.140 1.00 84.38 192 GLU A C 1
ATOM 1540 O O . GLU A 1 192 ? -6.274 12.942 6.926 1.00 84.38 192 GLU A O 1
ATOM 1545 N N . ARG A 1 193 ? -5.536 10.967 6.163 1.00 78.12 193 ARG A N 1
ATOM 1546 C CA . ARG A 1 193 ? -6.348 10.154 7.091 1.00 78.12 193 ARG A CA 1
ATOM 1547 C C . ARG A 1 193 ? -5.991 10.374 8.559 1.00 78.12 193 ARG A C 1
ATOM 1549 O O . ARG A 1 193 ? -6.860 10.275 9.420 1.00 78.12 193 ARG A O 1
ATOM 1556 N N . GLU A 1 194 ? -4.728 10.662 8.851 1.00 79.56 194 GLU A N 1
ATOM 1557 C CA . GLU A 1 194 ? -4.272 11.027 10.196 1.00 79.56 194 GLU A CA 1
ATOM 1558 C C . GLU A 1 194 ? -4.569 12.495 10.555 1.00 79.56 194 GLU A C 1
ATOM 1560 O O . GLU A 1 194 ? -4.173 12.948 11.631 1.00 79.56 194 GLU A O 1
ATOM 1565 N N . GLY A 1 195 ? -5.242 13.250 9.677 1.00 79.69 195 GLY A N 1
ATOM 1566 C CA . GLY A 1 195 ? -5.511 14.676 9.864 1.00 79.69 195 GLY A CA 1
ATOM 1567 C C . GLY A 1 195 ? -4.256 15.543 9.752 1.00 79.69 195 GLY A C 1
ATOM 1568 O O . GLY A 1 195 ? -4.190 16.620 10.343 1.00 79.69 195 GLY A O 1
ATOM 1569 N N . ARG A 1 196 ? -3.230 15.058 9.046 1.00 80.19 196 ARG A N 1
ATOM 1570 C CA . ARG A 1 196 ? -1.960 15.754 8.813 1.00 80.19 196 ARG A CA 1
ATOM 1571 C C . ARG A 1 196 ? -1.913 16.288 7.386 1.00 80.19 196 ARG A C 1
ATOM 1573 O O . ARG A 1 196 ? -2.464 15.690 6.468 1.00 80.19 196 ARG A O 1
ATOM 1580 N N . GLU A 1 197 ? -1.173 17.374 7.184 1.00 79.69 197 GLU A N 1
ATOM 1581 C CA . GLU A 1 197 ? -0.885 17.887 5.841 1.00 79.69 197 GLU A CA 1
ATOM 1582 C C . GLU A 1 197 ? -0.172 16.830 4.989 1.00 79.69 197 GLU A C 1
ATOM 1584 O O . GLU A 1 197 ? 0.723 16.132 5.478 1.00 79.69 197 GLU A O 1
ATOM 1589 N N . ILE A 1 198 ? -0.552 16.731 3.710 1.00 78.69 198 ILE A N 1
ATOM 1590 C CA . ILE A 1 198 ? -0.004 15.775 2.731 1.00 78.69 198 ILE A CA 1
ATOM 1591 C C . ILE A 1 198 ? 1.518 15.922 2.616 1.00 78.69 198 ILE A C 1
ATOM 1593 O O . ILE A 1 198 ? 2.251 14.929 2.636 1.00 78.69 198 ILE A O 1
ATOM 1597 N N . ALA A 1 199 ? 1.998 17.165 2.540 1.00 76.81 199 ALA A N 1
ATOM 1598 C CA . ALA A 1 199 ? 3.417 17.468 2.583 1.00 76.81 199 ALA A CA 1
ATOM 1599 C C . ALA A 1 199 ? 3.912 17.440 4.041 1.00 76.81 199 ALA A C 1
ATOM 1601 O O . ALA A 1 199 ? 3.301 18.051 4.918 1.00 76.81 199 ALA A O 1
ATOM 1602 N N . PRO A 1 200 ? 5.010 16.731 4.351 1.00 73.75 200 PRO A N 1
ATOM 1603 C CA . PRO A 1 200 ? 5.599 16.799 5.678 1.00 73.75 200 PRO A CA 1
ATOM 1604 C C . PRO A 1 200 ? 6.231 18.174 5.912 1.00 73.75 200 PRO A C 1
ATOM 1606 O O . PRO A 1 200 ? 7.032 18.637 5.106 1.00 73.75 200 PRO A O 1
ATOM 1609 N N . THR A 1 201 ? 5.935 18.789 7.057 1.00 67.50 201 THR A N 1
ATOM 1610 C CA . THR A 1 201 ? 6.570 20.045 7.491 1.00 67.50 201 THR A CA 1
ATOM 1611 C C . THR A 1 201 ? 8.076 19.870 7.734 1.00 67.50 201 THR A C 1
ATOM 1613 O O . THR A 1 201 ? 8.863 20.772 7.469 1.00 67.50 201 THR A O 1
ATOM 1616 N N . ALA A 1 202 ? 8.490 18.691 8.214 1.00 62.22 202 ALA A N 1
ATOM 1617 C CA . ALA A 1 202 ? 9.883 18.289 8.381 1.00 62.22 202 ALA A CA 1
ATOM 1618 C C . ALA A 1 202 ? 10.009 16.761 8.256 1.00 62.22 202 ALA A C 1
ATOM 1620 O O . ALA A 1 202 ? 9.115 16.022 8.679 1.00 62.22 202 ALA A O 1
ATOM 1621 N N . ALA A 1 203 ? 11.119 16.283 7.692 1.00 63.47 203 ALA A N 1
ATOM 1622 C CA . ALA A 1 203 ? 11.463 14.865 7.631 1.00 63.47 203 ALA A CA 1
ATOM 1623 C C . ALA A 1 203 ? 12.790 14.641 8.363 1.00 63.47 203 ALA A C 1
ATOM 1625 O O . ALA A 1 203 ? 13.800 15.247 8.011 1.00 63.47 203 ALA A O 1
ATOM 1626 N N . VAL A 1 204 ? 12.790 13.778 9.381 1.00 66.06 204 VAL A N 1
ATOM 1627 C CA . VAL A 1 204 ? 14.018 13.350 10.062 1.00 66.06 204 VAL A CA 1
ATOM 1628 C C . VAL A 1 204 ? 14.486 12.063 9.397 1.00 66.06 204 VAL A C 1
ATOM 1630 O O . VAL A 1 204 ? 13.843 11.022 9.519 1.00 66.06 204 VAL A O 1
ATOM 1633 N N . LEU A 1 205 ? 15.587 12.152 8.657 1.00 64.50 205 LEU A N 1
ATOM 1634 C CA . LEU A 1 205 ? 16.263 11.001 8.071 1.00 64.50 205 LEU A CA 1
ATOM 1635 C C . LEU A 1 205 ? 17.380 10.581 9.026 1.00 64.50 205 LEU A C 1
ATOM 1637 O O . LEU A 1 205 ? 18.416 11.240 9.084 1.00 64.50 205 LEU A O 1
ATOM 1641 N N . ASP A 1 206 ? 17.168 9.508 9.788 1.00 60.34 206 ASP A N 1
ATOM 1642 C CA . ASP A 1 206 ? 18.238 8.953 10.616 1.00 60.34 206 ASP A CA 1
ATOM 1643 C C . ASP A 1 206 ? 19.147 8.070 9.754 1.00 60.34 206 ASP A C 1
ATOM 1645 O O . ASP A 1 206 ? 18.745 7.013 9.268 1.00 60.34 206 ASP A O 1
ATOM 1649 N N . ALA A 1 207 ? 20.379 8.518 9.522 1.00 59.06 207 ALA A N 1
ATOM 1650 C CA . ALA A 1 207 ? 21.406 7.695 8.898 1.00 59.06 207 ALA A CA 1
ATOM 1651 C C . ALA A 1 207 ? 22.120 6.900 9.990 1.00 59.06 207 ALA A C 1
ATOM 1653 O O . ALA A 1 207 ? 22.684 7.492 10.909 1.00 59.06 207 ALA A O 1
ATOM 1654 N N . GLN A 1 208 ? 22.129 5.570 9.916 1.00 60.09 208 GLN A N 1
ATOM 1655 C CA . GLN A 1 208 ? 22.892 4.779 10.879 1.00 60.09 208 GLN A CA 1
ATOM 1656 C C . GLN A 1 208 ? 24.400 4.942 10.631 1.00 60.09 208 GLN A C 1
ATOM 1658 O O . GLN A 1 208 ? 24.892 4.766 9.515 1.00 60.09 208 GLN A O 1
ATOM 1663 N N . SER A 1 209 ? 25.133 5.265 11.695 1.00 64.25 209 SER A N 1
ATOM 1664 C CA . SER A 1 209 ? 26.595 5.329 11.693 1.00 64.25 209 SER A CA 1
ATOM 1665 C C . SER A 1 209 ? 27.128 4.054 12.332 1.00 64.25 209 SER A C 1
ATOM 1667 O O . SER A 1 209 ? 26.888 3.798 13.512 1.00 64.25 209 SER A O 1
ATOM 1669 N N . THR A 1 210 ? 27.846 3.241 11.564 1.00 63.09 210 THR A N 1
ATOM 1670 C CA . THR A 1 210 ? 28.541 2.057 12.088 1.00 63.09 210 THR A CA 1
ATOM 1671 C C . THR A 1 210 ? 29.957 2.437 12.501 1.00 63.09 210 THR A C 1
ATOM 1673 O O . THR A 1 210 ? 30.623 3.198 11.794 1.00 63.09 210 THR A O 1
ATOM 1676 N N . ARG A 1 211 ? 30.441 1.904 13.633 1.00 65.38 211 ARG A N 1
ATOM 1677 C CA . ARG A 1 211 ? 31.832 2.117 14.070 1.00 65.38 211 ARG A CA 1
ATOM 1678 C C . ARG A 1 211 ? 32.793 1.671 12.969 1.00 65.38 211 ARG A C 1
ATOM 1680 O O . ARG A 1 211 ? 32.630 0.590 12.406 1.00 65.38 211 ARG A O 1
ATOM 1687 N N . GLY A 1 212 ? 33.775 2.516 12.664 1.00 61.16 212 GLY A N 1
ATOM 1688 C CA . GLY A 1 212 ? 34.811 2.180 11.691 1.00 61.16 212 GLY A CA 1
ATOM 1689 C C . GLY A 1 212 ? 35.671 1.014 12.180 1.00 61.16 212 GLY A C 1
ATOM 1690 O O . GLY A 1 212 ? 35.942 0.898 13.375 1.00 61.16 212 GLY A O 1
ATOM 1691 N N . SER A 1 213 ? 36.110 0.157 11.260 1.00 62.97 213 SER A N 1
ATOM 1692 C CA . SER A 1 213 ? 37.122 -0.859 11.552 1.00 62.97 213 SER A CA 1
ATOM 1693 C C . SER A 1 213 ? 38.502 -0.213 11.771 1.00 62.97 213 SER A C 1
ATOM 1695 O O . SER A 1 213 ? 38.785 0.822 11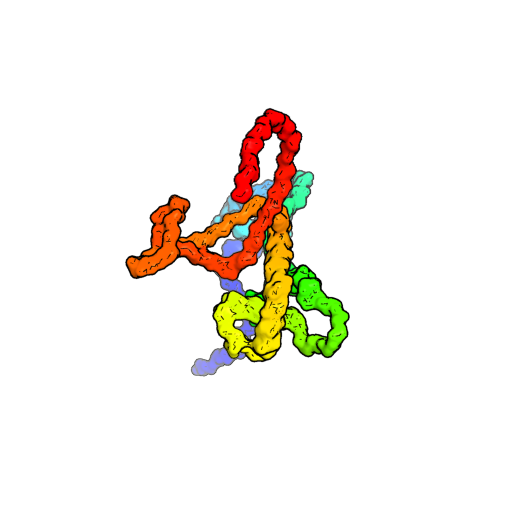.159 1.00 62.97 213 SER A O 1
ATOM 1697 N N . PRO A 1 214 ? 39.407 -0.839 12.548 1.00 62.44 214 PRO A N 1
ATOM 1698 C CA . PRO A 1 214 ? 40.770 -0.339 12.763 1.00 62.44 214 PRO A CA 1
ATOM 1699 C C . PRO A 1 214 ? 41.582 -0.153 11.473 1.00 62.44 214 PRO A C 1
ATOM 1701 O O . PRO A 1 214 ? 42.472 0.688 11.433 1.00 62.44 214 PRO A O 1
ATOM 1704 N N . GLN A 1 215 ? 41.264 -0.904 10.411 1.00 61.84 215 GLN A N 1
ATOM 1705 C CA . GLN A 1 215 ? 41.989 -0.865 9.135 1.00 61.84 215 GLN A CA 1
ATOM 1706 C C . GLN A 1 215 ? 41.807 0.414 8.291 1.00 61.84 215 GLN A C 1
ATOM 1708 O O . GLN A 1 215 ? 42.460 0.521 7.263 1.00 61.84 215 GLN A O 1
ATOM 1713 N N . GLY A 1 216 ? 41.016 1.405 8.722 1.00 56.00 216 GLY A N 1
ATOM 1714 C CA . GLY A 1 216 ? 40.988 2.736 8.096 1.00 56.00 216 GLY A CA 1
ATOM 1715 C C . GLY A 1 216 ? 40.305 2.799 6.719 1.00 56.00 216 GLY A C 1
ATOM 1716 O O . GLY A 1 216 ? 40.666 2.123 5.765 1.00 56.00 216 GLY A O 1
ATOM 1717 N N . GLY A 1 217 ? 39.309 3.674 6.602 1.00 64.31 217 GLY A N 1
ATOM 1718 C CA . GLY A 1 217 ? 38.625 4.032 5.356 1.00 64.31 217 GLY A CA 1
ATOM 1719 C C . GLY A 1 217 ? 38.062 5.452 5.474 1.00 64.31 217 GLY A C 1
ATOM 1720 O O . GLY A 1 217 ? 38.239 6.067 6.530 1.00 64.31 217 GLY A O 1
ATOM 1721 N N . PRO A 1 218 ? 37.392 6.008 4.445 1.00 58.19 218 PRO A N 1
ATOM 1722 C CA . PRO A 1 218 ? 36.776 7.330 4.547 1.00 58.19 218 PRO A CA 1
ATOM 1723 C C . PRO A 1 218 ? 35.760 7.338 5.700 1.00 58.19 218 PRO A C 1
ATOM 1725 O O . PRO A 1 218 ? 34.689 6.741 5.616 1.00 58.19 218 PRO A O 1
ATOM 1728 N N . SER A 1 219 ? 36.131 7.981 6.807 1.00 58.44 219 SER A N 1
ATOM 1729 C CA . SER A 1 219 ? 35.359 8.028 8.050 1.00 58.44 219 SER A CA 1
ATOM 1730 C C . SER A 1 219 ? 35.108 9.475 8.449 1.00 58.44 219 SER A C 1
ATOM 1732 O O . SER A 1 219 ? 36.044 10.277 8.450 1.00 58.44 219 SER A O 1
ATOM 1734 N N . GLY A 1 220 ? 33.872 9.788 8.823 1.00 59.62 220 GLY A N 1
ATOM 1735 C CA . GLY A 1 220 ? 33.494 11.071 9.407 1.00 59.62 220 GLY A CA 1
ATOM 1736 C C . GLY A 1 220 ? 33.288 10.941 10.915 1.00 59.62 220 GLY A C 1
ATOM 1737 O O . GLY A 1 220 ? 33.068 9.846 11.438 1.00 59.62 220 GLY A O 1
ATOM 1738 N N . PHE A 1 221 ? 33.367 12.061 11.627 1.00 61.78 221 PHE A N 1
ATOM 1739 C CA . PHE A 1 221 ? 32.931 12.141 13.017 1.00 61.78 221 PHE A CA 1
ATOM 1740 C C . PHE A 1 221 ? 31.591 12.872 13.056 1.00 61.78 221 PHE A C 1
ATOM 1742 O O . PHE A 1 221 ? 31.515 14.042 12.688 1.00 61.78 221 PHE A O 1
ATOM 1749 N N . ASP A 1 222 ? 30.538 12.169 13.468 1.00 58.28 222 ASP A N 1
ATOM 1750 C CA . ASP A 1 222 ? 29.217 12.759 13.675 1.00 58.28 222 ASP A CA 1
ATOM 1751 C C . ASP A 1 222 ? 29.080 13.164 15.148 1.00 58.28 222 ASP A C 1
ATOM 1753 O O . ASP A 1 222 ? 28.966 12.312 16.035 1.00 58.28 222 ASP A O 1
ATOM 1757 N N . ALA A 1 223 ? 29.102 14.473 15.408 1.00 55.53 223 ALA A N 1
ATOM 1758 C CA . ALA A 1 223 ? 29.003 15.036 16.753 1.00 55.53 223 ALA A CA 1
ATOM 1759 C C . ALA A 1 223 ? 27.651 14.745 17.430 1.00 55.53 223 ALA A C 1
ATOM 1761 O O . ALA A 1 223 ? 27.594 14.690 18.657 1.00 55.53 223 ALA A O 1
ATOM 1762 N N . GLY A 1 224 ? 26.586 14.503 16.656 1.00 62.19 224 GLY A N 1
ATOM 1763 C CA . GLY A 1 224 ? 25.278 14.126 17.196 1.00 62.19 224 GLY A CA 1
ATOM 1764 C C . GLY A 1 224 ? 25.248 12.702 17.753 1.00 62.19 224 GLY A C 1
ATOM 1765 O O . GLY A 1 224 ? 24.468 12.412 18.656 1.00 62.19 224 GLY A O 1
ATOM 1766 N N . LYS A 1 225 ? 26.122 11.819 17.251 1.00 60.97 225 LYS A N 1
ATOM 1767 C CA . LYS A 1 225 ? 26.197 10.405 17.662 1.00 60.97 225 LYS A CA 1
ATOM 1768 C C . LYS A 1 225 ? 27.452 10.063 18.458 1.00 60.97 225 LYS A C 1
ATOM 1770 O O . LYS A 1 225 ? 27.527 8.968 19.000 1.00 60.97 225 LYS A O 1
ATOM 1775 N N . GLN A 1 226 ? 28.427 10.973 18.523 1.00 68.38 226 GLN A N 1
ATOM 1776 C CA . GLN A 1 226 ? 29.733 10.788 19.173 1.00 68.38 226 GLN A CA 1
ATOM 1777 C C . GLN A 1 226 ? 30.448 9.490 18.750 1.00 68.38 226 GLN A C 1
ATOM 1779 O O . GLN A 1 226 ? 31.200 8.887 19.513 1.00 68.38 226 GLN A O 1
ATOM 1784 N N . VAL A 1 227 ? 30.219 9.042 17.512 1.00 59.16 227 VAL A N 1
ATOM 1785 C CA . VAL A 1 227 ? 30.814 7.824 16.956 1.00 59.16 227 VAL A CA 1
ATOM 1786 C C . VAL A 1 227 ? 31.679 8.196 15.757 1.00 59.16 227 VAL A C 1
ATOM 1788 O O . VAL A 1 227 ? 31.216 8.832 14.811 1.00 59.16 227 VAL A O 1
ATOM 1791 N N . LYS A 1 228 ? 32.943 7.758 15.782 1.00 51.12 228 LYS A N 1
ATOM 1792 C CA . LYS A 1 228 ? 33.846 7.808 14.626 1.00 51.12 228 LYS A CA 1
ATOM 1793 C C . LYS A 1 228 ? 33.545 6.610 13.724 1.00 51.12 228 LYS A C 1
ATOM 1795 O O . LYS A 1 228 ? 33.753 5.459 14.122 1.00 51.12 228 LYS A O 1
ATOM 1800 N N . GLY A 1 229 ? 33.011 6.861 12.534 1.00 62.09 229 GLY A N 1
ATOM 1801 C CA . GLY A 1 229 ? 32.482 5.791 11.694 1.00 62.09 229 GLY A CA 1
ATOM 1802 C C . GLY A 1 229 ? 32.178 6.210 10.264 1.00 62.09 229 GLY A C 1
ATOM 1803 O O . GLY A 1 229 ? 32.226 7.387 9.911 1.00 62.09 229 GLY A O 1
ATOM 1804 N N . ALA A 1 230 ? 31.888 5.222 9.425 1.00 55.53 230 ALA A N 1
ATOM 1805 C CA . ALA A 1 230 ? 31.353 5.472 8.095 1.00 55.53 230 ALA A CA 1
ATOM 1806 C C . ALA A 1 230 ? 29.835 5.650 8.206 1.00 55.53 230 ALA A C 1
ATOM 1808 O O . ALA A 1 230 ? 29.152 4.861 8.866 1.00 55.53 230 ALA A O 1
ATOM 1809 N N . GLN A 1 231 ? 29.314 6.694 7.570 1.00 53.16 231 GLN A N 1
ATOM 1810 C CA . GLN A 1 231 ? 27.879 6.907 7.475 1.00 53.16 231 GLN A CA 1
ATOM 1811 C C . GLN A 1 231 ? 27.338 5.977 6.389 1.00 53.16 231 GLN A C 1
ATOM 1813 O O . GLN A 1 231 ? 27.700 6.105 5.216 1.00 53.16 231 GLN A O 1
ATOM 1818 N N . ALA A 1 232 ? 26.493 5.020 6.772 1.00 54.34 232 ALA A N 1
ATOM 1819 C CA . ALA A 1 232 ? 25.806 4.194 5.795 1.00 54.34 232 ALA A CA 1
ATOM 1820 C C . ALA A 1 232 ? 24.778 5.080 5.079 1.00 54.34 232 ALA A C 1
ATOM 1822 O O . ALA A 1 232 ? 23.897 5.654 5.721 1.00 54.34 232 ALA A O 1
ATOM 1823 N N . GLN A 1 233 ? 24.893 5.229 3.756 1.00 50.34 233 GLN A N 1
ATOM 1824 C CA . GLN A 1 233 ? 23.832 5.885 2.999 1.00 50.34 233 GLN A CA 1
ATOM 1825 C C . GLN A 1 233 ? 22.597 4.977 3.025 1.00 50.34 233 GLN A C 1
ATOM 1827 O O . GLN A 1 233 ? 22.695 3.826 2.587 1.00 50.34 233 GLN A O 1
ATOM 1832 N N . PRO A 1 234 ? 21.433 5.455 3.499 1.00 43.50 234 PRO A N 1
ATOM 1833 C CA . PRO A 1 234 ? 20.196 4.737 3.257 1.00 43.50 234 PRO A CA 1
ATOM 1834 C C . PRO A 1 234 ? 19.992 4.669 1.739 1.00 43.50 234 PRO A C 1
ATOM 1836 O O . PRO A 1 234 ? 20.158 5.667 1.040 1.00 43.50 234 PRO A O 1
ATOM 1839 N N . GLY A 1 235 ? 19.689 3.479 1.218 1.00 39.19 235 GLY A N 1
ATOM 1840 C CA . GLY A 1 235 ? 19.614 3.170 -0.215 1.00 39.19 235 GLY A CA 1
ATOM 1841 C C . GLY A 1 235 ? 18.441 3.811 -0.969 1.00 39.19 235 GLY A C 1
ATOM 1842 O O . GLY A 1 235 ? 17.742 3.122 -1.704 1.00 39.19 235 GLY A O 1
ATOM 1843 N N . GLY A 1 236 ? 18.216 5.115 -0.813 1.00 41.03 236 GLY A N 1
ATOM 1844 C CA . GLY A 1 236 ? 17.208 5.880 -1.541 1.00 41.03 236 GLY A CA 1
ATOM 1845 C C . GLY A 1 236 ? 17.673 7.316 -1.765 1.00 41.03 236 GLY A C 1
ATOM 1846 O O . GLY A 1 236 ? 17.774 8.098 -0.822 1.00 41.03 236 GLY A O 1
ATOM 1847 N N . ARG A 1 237 ? 17.940 7.684 -3.025 1.00 36.28 237 ARG A N 1
ATOM 1848 C CA . ARG A 1 237 ? 18.118 9.088 -3.420 1.00 36.28 237 ARG A CA 1
ATOM 1849 C C . ARG A 1 237 ? 16.752 9.772 -3.412 1.00 36.28 237 ARG A C 1
ATOM 1851 O O . ARG A 1 237 ? 16.069 9.781 -4.428 1.00 36.28 237 ARG A O 1
ATOM 1858 N N . TYR A 1 238 ? 16.375 10.378 -2.294 1.00 38.19 238 TYR A N 1
ATOM 1859 C CA . TYR A 1 238 ? 15.285 11.350 -2.280 1.00 38.19 238 TYR A CA 1
ATOM 1860 C C . TYR A 1 238 ? 15.881 12.752 -2.446 1.00 38.19 238 TYR A C 1
ATOM 1862 O O . TYR A 1 238 ? 16.686 13.205 -1.633 1.00 38.19 238 TYR A O 1
ATOM 1870 N N . LEU A 1 239 ? 15.542 13.403 -3.562 1.00 35.44 239 LEU A N 1
ATOM 1871 C CA . LEU A 1 239 ? 15.918 14.781 -3.878 1.00 35.44 239 LEU A CA 1
ATOM 1872 C C . LEU A 1 239 ? 15.369 15.731 -2.804 1.00 35.44 239 LEU A C 1
ATOM 1874 O O . LEU A 1 239 ? 14.170 15.753 -2.538 1.00 35.44 239 LEU A O 1
ATOM 1878 N N . GLY A 1 240 ? 16.255 16.526 -2.202 1.00 32.28 240 GLY A N 1
ATOM 1879 C CA . GLY A 1 240 ? 15.883 17.564 -1.246 1.00 32.28 240 GLY A CA 1
ATOM 1880 C C . GLY A 1 240 ? 15.008 18.634 -1.899 1.00 32.28 240 GLY A C 1
ATOM 1881 O O . GLY A 1 240 ? 15.419 19.289 -2.857 1.00 32.28 240 GLY A O 1
ATOM 1882 N N . VAL A 1 241 ? 13.806 18.825 -1.359 1.00 32.19 241 VAL A N 1
ATOM 1883 C CA . VAL A 1 241 ? 12.911 19.928 -1.718 1.00 32.19 241 VAL A CA 1
ATOM 1884 C C . VAL A 1 241 ? 13.441 21.208 -1.065 1.00 32.19 241 VAL A C 1
ATOM 1886 O O . VAL A 1 241 ? 13.518 21.300 0.159 1.00 32.19 241 VAL A O 1
ATOM 1889 N N . ARG A 1 242 ? 13.819 22.210 -1.872 1.00 27.31 242 ARG A N 1
ATOM 1890 C CA . ARG A 1 242 ? 14.029 23.586 -1.391 1.00 27.31 242 ARG A CA 1
ATOM 1891 C C . ARG A 1 242 ? 12.672 24.273 -1.282 1.00 27.31 242 ARG A C 1
ATOM 1893 O O . ARG A 1 242 ? 12.013 24.475 -2.297 1.00 27.31 242 ARG A O 1
ATOM 1900 N N . VAL A 1 243 ? 12.298 24.697 -0.080 1.00 35.47 243 VAL A N 1
ATOM 1901 C CA . VAL A 1 243 ? 11.222 25.677 0.114 1.00 35.47 243 VAL A CA 1
ATOM 1902 C C . VAL A 1 243 ? 11.782 27.054 -0.247 1.00 35.47 243 VAL A C 1
ATOM 1904 O O . VAL A 1 243 ? 12.708 27.550 0.397 1.00 35.47 243 VAL A O 1
ATOM 1907 N N . GLY A 1 244 ? 11.265 27.646 -1.325 1.00 30.09 244 GLY A N 1
ATOM 1908 C CA . GLY A 1 244 ? 11.554 29.023 -1.712 1.00 30.09 244 GLY A CA 1
ATOM 1909 C C . GLY A 1 244 ? 10.874 29.988 -0.748 1.00 30.09 244 GLY A C 1
ATOM 1910 O O . GLY A 1 244 ? 9.693 30.268 -0.890 1.00 30.09 244 GLY A O 1
ATOM 1911 N N . GLY A 1 245 ? 11.619 30.480 0.241 1.00 29.31 245 GLY A N 1
ATOM 1912 C CA . GLY A 1 245 ? 11.227 31.648 1.023 1.00 29.31 245 GLY A CA 1
ATOM 1913 C C . GLY A 1 245 ? 11.685 32.913 0.308 1.00 29.31 245 GLY A C 1
ATOM 1914 O O . GLY A 1 245 ? 12.884 33.203 0.276 1.00 29.31 245 GLY A O 1
ATOM 1915 N N . GLU A 1 246 ? 10.742 33.649 -0.276 1.00 33.19 246 GLU A N 1
ATOM 1916 C CA . GLU A 1 246 ? 10.957 35.005 -0.776 1.00 33.19 246 GLU A CA 1
ATOM 1917 C C . GLU A 1 246 ? 11.443 35.896 0.376 1.00 33.19 246 GLU A C 1
ATOM 1919 O O . GLU A 1 246 ? 10.703 36.214 1.304 1.00 33.19 246 GLU A O 1
ATOM 1924 N N . ARG A 1 247 ? 12.719 36.294 0.337 1.00 33.09 247 ARG A N 1
ATOM 1925 C CA . ARG A 1 247 ? 13.240 37.374 1.179 1.00 33.09 247 ARG A CA 1
ATOM 1926 C C . ARG A 1 247 ? 13.224 38.664 0.373 1.00 33.09 247 ARG A C 1
ATOM 1928 O O . ARG A 1 247 ? 13.878 38.766 -0.664 1.00 33.09 247 ARG A O 1
ATOM 1935 N N . GLY A 1 248 ? 12.441 39.621 0.868 1.00 31.17 248 GLY A N 1
ATOM 1936 C CA . GLY A 1 248 ? 12.286 40.960 0.318 1.00 31.17 248 GLY A CA 1
ATOM 1937 C C . GLY A 1 248 ? 13.627 41.652 0.077 1.00 31.17 248 GLY A C 1
ATOM 1938 O O . GLY A 1 248 ? 14.561 41.561 0.876 1.00 31.17 248 GLY A O 1
ATOM 1939 N N . ARG A 1 249 ? 13.711 42.345 -1.061 1.00 30.30 249 ARG A N 1
ATOM 1940 C CA . ARG A 1 249 ? 14.861 43.159 -1.455 1.00 30.30 249 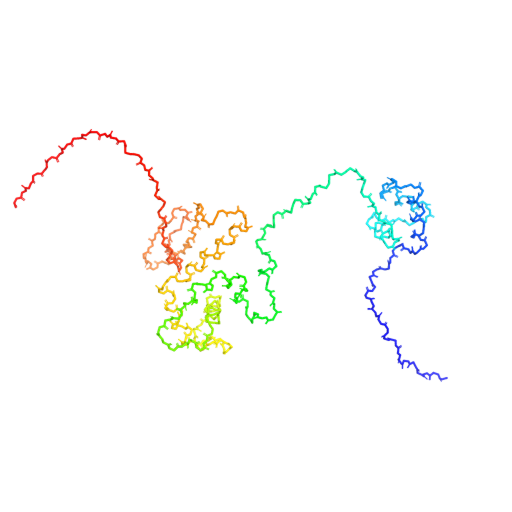ARG A CA 1
ATOM 1941 C C . ARG A 1 249 ? 14.914 44.414 -0.582 1.00 30.30 249 ARG A C 1
ATOM 1943 O O . ARG A 1 249 ? 14.275 45.412 -0.895 1.00 30.30 249 ARG A O 1
ATOM 1950 N N . GLY A 1 250 ? 15.696 44.363 0.491 1.00 29.80 250 GLY A N 1
ATOM 1951 C CA . GLY A 1 250 ? 16.222 45.557 1.145 1.00 29.80 250 GLY A CA 1
ATOM 1952 C C . GLY A 1 250 ? 17.359 46.129 0.303 1.00 29.80 250 GLY A C 1
ATOM 1953 O O . GLY A 1 250 ? 18.369 45.464 0.081 1.00 29.80 250 GLY A O 1
ATOM 1954 N N . GLN A 1 251 ? 17.167 47.340 -0.213 1.00 33.34 251 GLN A N 1
ATOM 1955 C CA . GLN A 1 251 ? 18.209 48.130 -0.859 1.00 33.34 251 GLN A CA 1
ATOM 1956 C C . GLN A 1 251 ? 19.242 48.547 0.196 1.00 33.34 251 GLN A C 1
ATOM 1958 O O . GLN A 1 251 ? 18.884 49.172 1.189 1.00 33.34 251 GLN A O 1
ATOM 1963 N N . SER A 1 252 ? 20.522 48.253 -0.030 1.00 30.38 252 SER A N 1
ATOM 1964 C CA . SER A 1 252 ? 21.612 48.962 0.643 1.00 30.38 252 SER A CA 1
ATOM 1965 C C . SER A 1 252 ? 22.798 49.128 -0.301 1.00 30.38 252 SER A C 1
ATOM 1967 O O . SER A 1 252 ? 23.308 48.178 -0.893 1.00 30.38 252 SER A O 1
ATOM 1969 N N . SER A 1 253 ? 23.176 50.385 -0.448 1.00 29.66 253 SER A N 1
ATOM 1970 C CA . SER A 1 253 ? 24.168 50.986 -1.326 1.00 29.66 253 SER A CA 1
ATOM 1971 C C . SER A 1 253 ? 25.624 50.826 -0.854 1.00 29.66 253 SER A C 1
ATOM 1973 O O . SER A 1 253 ? 25.922 51.118 0.299 1.00 29.66 253 SER A O 1
ATOM 1975 N N . GLY A 1 254 ? 26.526 50.527 -1.805 1.00 28.47 254 GLY A N 1
ATOM 1976 C CA . GLY A 1 254 ? 27.955 50.919 -1.819 1.00 28.47 254 GLY A CA 1
ATOM 1977 C C . GLY A 1 254 ? 29.001 49.857 -1.410 1.00 28.47 254 GLY A C 1
ATOM 1978 O O . GLY A 1 254 ? 28.651 48.903 -0.725 1.00 28.47 254 GLY A O 1
ATOM 1979 N N . PRO A 1 255 ? 30.304 50.020 -1.751 1.00 34.72 255 PRO A N 1
ATOM 1980 C CA . PRO A 1 255 ? 30.918 50.684 -2.906 1.00 34.72 255 PRO A CA 1
ATOM 1981 C C . PRO A 1 255 ? 31.684 49.704 -3.836 1.00 34.72 255 PRO A C 1
ATOM 1983 O O . PRO A 1 255 ? 32.090 48.607 -3.463 1.00 34.72 255 PRO A O 1
ATOM 1986 N N . ARG A 1 256 ? 31.893 50.130 -5.091 1.00 34.59 256 ARG A N 1
ATOM 1987 C CA . ARG A 1 256 ? 32.666 49.425 -6.132 1.00 34.59 256 ARG A CA 1
ATOM 1988 C C . ARG A 1 256 ? 34.160 49.380 -5.796 1.00 34.59 256 ARG A C 1
ATOM 1990 O O . ARG A 1 256 ? 34.810 50.421 -5.820 1.00 34.59 256 ARG A O 1
ATOM 1997 N N . CYS A 1 257 ? 34.724 48.179 -5.678 1.00 33.22 257 CYS A N 1
ATOM 1998 C CA . CYS A 1 257 ? 36.160 47.952 -5.847 1.00 33.22 257 CYS A CA 1
ATOM 1999 C C . CYS A 1 257 ? 36.453 47.492 -7.280 1.00 33.22 257 CYS A C 1
ATOM 2001 O O . CYS A 1 257 ? 35.996 46.451 -7.748 1.00 33.22 257 CYS A O 1
ATOM 2003 N N . ARG A 1 258 ? 37.202 48.338 -7.983 1.00 38.62 258 ARG A N 1
ATOM 2004 C CA . ARG A 1 258 ? 37.727 48.163 -9.335 1.00 38.62 258 ARG A CA 1
ATOM 2005 C C . ARG A 1 258 ? 39.071 47.443 -9.195 1.00 38.62 258 ARG A C 1
ATOM 2007 O O . ARG A 1 258 ? 39.976 48.004 -8.588 1.00 38.62 258 ARG A O 1
ATOM 2014 N N . LEU A 1 259 ? 39.223 46.244 -9.754 1.00 42.31 259 LEU A N 1
ATOM 2015 C CA . LEU A 1 259 ? 40.536 45.611 -9.905 1.00 42.31 259 LEU A CA 1
ATOM 2016 C C . LEU A 1 259 ? 40.766 45.253 -11.367 1.00 42.31 259 LEU A C 1
ATOM 2018 O O . LEU A 1 259 ? 39.896 44.721 -12.055 1.00 42.31 259 LEU A O 1
ATOM 2022 N N . GLY A 1 260 ? 41.923 45.704 -11.839 1.00 33.62 260 GLY A N 1
ATOM 2023 C CA . GLY A 1 260 ? 42.285 45.809 -13.238 1.00 33.62 260 GLY A CA 1
ATOM 2024 C C . GLY A 1 260 ? 42.666 44.474 -13.859 1.00 33.62 260 GLY A C 1
ATOM 2025 O O . GLY A 1 260 ? 43.246 43.600 -13.222 1.00 33.62 260 GLY A O 1
ATOM 2026 N N . ARG A 1 261 ? 42.386 44.380 -15.160 1.00 39.81 261 ARG A N 1
ATOM 2027 C CA . ARG A 1 261 ? 43.022 43.429 -16.066 1.00 39.81 261 ARG A CA 1
ATOM 2028 C C . ARG A 1 261 ? 44.528 43.687 -16.068 1.00 39.81 261 ARG A C 1
ATOM 2030 O O . ARG A 1 261 ? 44.952 44.794 -16.402 1.00 39.81 261 ARG A O 1
ATOM 2037 N N . ARG A 1 262 ? 45.325 42.664 -15.770 1.00 42.09 262 ARG A N 1
ATOM 2038 C CA . ARG A 1 262 ? 46.662 42.541 -16.354 1.00 42.09 262 ARG A CA 1
ATOM 2039 C C . ARG A 1 262 ? 46.581 41.557 -17.518 1.00 42.09 262 ARG A C 1
ATOM 2041 O O . ARG A 1 262 ? 45.767 40.638 -17.491 1.00 42.09 262 ARG A O 1
ATOM 2048 N N . ARG A 1 263 ? 47.328 41.927 -18.552 1.00 47.34 263 ARG A N 1
ATOM 2049 C CA . ARG A 1 263 ? 47.463 41.288 -19.859 1.00 47.34 263 ARG A CA 1
ATOM 2050 C C . ARG A 1 263 ? 48.015 39.877 -19.751 1.00 47.34 263 ARG A C 1
ATOM 2052 O O . ARG A 1 263 ? 48.778 39.645 -18.788 1.00 47.34 263 ARG A O 1
#

Radius of gyration: 35.25 Å; Cα contacts (8 Å, |Δi|>4): 170; chains: 1; bounding box: 89×111×81 Å

Organism: Thiocystis violascens (strain ATCC 17096 / DSM 198 / 6111) (NCBI:txid765911)

Solvent-accessible surface area (backbone atoms only — not comparable to full-atom values): 17536 Å² total; per-residue (Å²): 135,85,86,82,82,90,86,89,88,81,77,80,83,69,87,74,68,82,78,74,93,67,55,73,72,54,36,53,53,51,53,48,53,43,69,79,41,78,83,62,50,62,67,54,51,35,52,53,44,23,74,76,69,71,52,85,57,57,58,70,56,52,55,51,46,36,49,76,64,69,54,76,86,76,76,72,89,74,83,69,82,67,67,74,72,73,71,75,60,95,56,64,73,48,76,69,65,52,83,64,83,77,85,51,90,45,99,48,47,73,45,68,60,59,40,66,76,40,41,74,79,69,57,70,80,86,67,98,72,84,79,78,93,62,61,66,64,56,44,49,31,50,50,37,37,37,71,72,69,67,56,57,65,91,68,56,62,83,94,43,72,61,47,70,60,37,50,57,48,47,54,56,38,58,76,66,46,47,61,59,52,43,51,50,52,55,49,22,55,47,27,47,57,65,76,38,66,58,69,73,93,72,83,88,80,86,64,60,66,47,75,54,66,94,84,71,72,90,60,50,75,43,81,92,71,76,46,62,13,36,73,49,75,70,96,65,94,73,82,82,80,79,82,85,75,88,73,80,88,76,88,81,89,86,83,90,83,87,80,79,86,77,133